Protein AF-A0A3R7VU84-F1 (afdb_monomer_lite)

pLDDT: mean 77.63, std 22.76, range [29.94, 98.5]

Foldseek 3Di:
DDDDDQPDPPPDDDGDDDDDDDDDDDDDPVVVVVVVVVVVVVCVVVVVPPDPPPPPVPPQADEDFFAAEDEAFDWQHAQQNLDDVVDDGQQWWWDAPPLDPVHDTDFIGGDPDNRIDTRHCVRCPVPFFKTFGADPVPGTDSRGIYGYYHQDKAKFKFQDPPTRVHTCVPPPDDDQPGWIKMKIAGACQLPRDADPNFGWFKQKWKQAPVRDIDSDQPQFRRGGQGSNHRIAIRCPRSVRHTHGNNSGDAAKMKIWIATDPPVSCNVDHDTYDIDIDGHDDPDDPDPDPDPDPDPDPDDDDDDDDDDDDDDDDDDDDDDDDDDDDDDDDDDDDDDDDDDDDDDDDDDDDDDDDDDD

Secondary structure (DSSP, 8-state):
---------TTS----PPPPS-------TTSHHHHHHHHHHHHHHHHS-S-----------EE--TT-EEETT--SEE-GGGSPTTSPPP-EEEEEGGG-TTS-EEEEEE-S-TTSB---HHHHTT--EEEEEEETTTEEEEEEEEEEE----EEEEEEPTT-TT-BGGG-S---TT--EEEEEE-HHHHHH--BTTBPPEEEEEEE-TT--EESEETTEE-SSEE--SSEEETTTTS----B-GGGSPSEEEEEEEEEEESHHHHHHSPPPPPEEEEE----PPPPPPPPPPPPPPPPPPPPPPPPPP-PPPPPPPPPPPPPPPPP-----------------------------

Sequence (356 aa):
MPGFFDLCNRVRGICYSTMQAGDTYIIHPRHLQIMILKQSAWWVLVGLLLIGLVLASPASARDIKSGDTIFVHERGLDLTNLEVAGSHPVTALHHYRDDDTSKALLNEIPVSDPANVDILDSLVLDYHGRYYAYNRTEGVDATRSVRILEPKLTIDVVLADPYHHESVTKLERLPDTTHLAVKIISPNVGSFYRDNNNYAEVDVILIGPAGAETTRIGTADLSGIELTRSEVFTDTDADRGTFTLKDMGPGVHEIQARWKKPQGFASYAEDSNIISFERLVVTTPTPTPTPTPTPTPTPTPTPPPTPTPVITPTPTPTPIPTPTPTPEPTPASASLLLPLAAVAGAGLLVYLRKSG

Radius of gyration: 45.55 Å; chains: 1; bounding box: 105×97×140 Å

Structure (mmCIF, N/CA/C/O backbone):
data_AF-A0A3R7VU84-F1
#
_entry.id   AF-A0A3R7VU84-F1
#
loop_
_atom_site.group_PDB
_atom_site.id
_atom_site.type_symbol
_atom_site.label_atom_id
_atom_site.label_alt_id
_atom_site.label_comp_id
_atom_site.label_asym_id
_atom_site.label_entity_id
_atom_site.label_seq_id
_atom_site.pdbx_PDB_ins_code
_atom_site.Cartn_x
_atom_site.Cartn_y
_atom_site.Cartn_z
_atom_site.occupancy
_atom_site.B_iso_or_equiv
_atom_site.auth_seq_id
_atom_site.auth_comp_id
_atom_site.auth_asym_id
_atom_site.auth_atom_id
_atom_site.pdbx_PDB_model_num
ATOM 1 N N . MET A 1 1 ? -35.837 -65.394 -27.490 1.00 29.94 1 MET A N 1
ATOM 2 C CA . MET A 1 1 ? -34.786 -65.836 -26.545 1.00 29.94 1 MET A CA 1
ATOM 3 C C . MET A 1 1 ? -33.502 -66.052 -27.329 1.00 29.94 1 MET A C 1
ATOM 5 O O . MET A 1 1 ? -33.627 -66.639 -28.397 1.00 29.94 1 MET A O 1
ATOM 9 N N . PRO A 1 2 ? -32.303 -65.736 -26.812 1.00 45.44 2 PRO A N 1
ATOM 10 C CA . PRO A 1 2 ? -31.862 -64.670 -25.889 1.00 45.44 2 PRO A CA 1
ATOM 11 C C . PRO A 1 2 ? -30.794 -63.775 -26.597 1.00 45.44 2 PRO A C 1
ATOM 13 O O . PRO A 1 2 ? -30.444 -64.041 -27.736 1.00 45.44 2 PRO A O 1
ATOM 16 N N . GLY A 1 3 ? -30.222 -62.695 -26.069 1.00 30.55 3 GLY A N 1
ATOM 17 C CA . GLY A 1 3 ? -30.312 -62.022 -24.782 1.00 30.55 3 GLY A CA 1
ATOM 18 C C . GLY A 1 3 ? -29.588 -60.670 -24.897 1.00 30.55 3 GLY A C 1
ATOM 19 O O . GLY A 1 3 ? -28.536 -60.574 -25.525 1.00 30.55 3 GLY A O 1
ATOM 20 N N . PHE A 1 4 ? -30.186 -59.627 -24.326 1.00 34.25 4 PHE A N 1
ATOM 21 C CA . PHE A 1 4 ? -29.554 -58.323 -24.137 1.00 34.25 4 PHE A CA 1
ATOM 22 C C . PHE A 1 4 ? -28.639 -58.401 -22.909 1.00 34.25 4 PHE A C 1
ATOM 24 O O . PHE A 1 4 ? -29.074 -58.860 -21.853 1.00 34.25 4 PHE A O 1
ATOM 31 N N . PHE A 1 5 ? -27.390 -57.954 -23.038 1.00 36.62 5 PHE A N 1
ATOM 32 C CA . PHE A 1 5 ? -26.544 -57.659 -21.884 1.00 36.62 5 PHE A CA 1
ATOM 33 C C . PHE A 1 5 ? -26.806 -56.216 -21.447 1.00 36.62 5 PHE A C 1
ATOM 35 O O . PHE A 1 5 ? -26.357 -55.270 -22.091 1.00 36.62 5 PHE A O 1
ATOM 42 N N . ASP A 1 6 ? -27.546 -56.071 -20.350 1.00 40.00 6 ASP A N 1
ATOM 43 C CA . ASP A 1 6 ? -27.632 -54.839 -19.570 1.00 40.00 6 ASP A CA 1
ATOM 44 C C . ASP A 1 6 ? -26.291 -54.601 -18.864 1.00 40.00 6 ASP A C 1
ATOM 46 O O . ASP A 1 6 ? -25.894 -55.379 -17.992 1.00 40.00 6 ASP A O 1
ATOM 50 N N . LEU A 1 7 ? -25.599 -53.507 -19.189 1.00 39.56 7 LEU A N 1
ATOM 51 C CA . LEU A 1 7 ? -24.511 -53.004 -18.350 1.00 39.56 7 LEU A CA 1
ATOM 52 C C . LEU A 1 7 ? -25.086 -51.986 -17.354 1.00 39.56 7 LEU A C 1
ATOM 54 O O . LEU A 1 7 ? -24.952 -50.773 -17.503 1.00 39.56 7 LEU A O 1
ATOM 58 N N . CYS A 1 8 ? -25.772 -52.488 -16.329 1.00 38.66 8 CYS A N 1
ATOM 59 C CA . CYS A 1 8 ? -26.297 -51.662 -15.247 1.00 38.66 8 CYS A CA 1
ATOM 60 C C . CYS A 1 8 ? -25.196 -51.424 -14.196 1.00 38.66 8 CYS A C 1
ATOM 62 O O . CYS A 1 8 ? -24.870 -52.317 -13.413 1.00 38.66 8 CYS A O 1
ATOM 64 N N . ASN A 1 9 ? -24.615 -50.219 -14.143 1.00 38.31 9 ASN A N 1
ATOM 65 C CA . ASN A 1 9 ? -23.648 -49.869 -13.097 1.00 38.31 9 ASN A CA 1
ATOM 66 C C . ASN A 1 9 ? -24.381 -49.589 -11.766 1.00 38.31 9 ASN A C 1
ATOM 68 O O . ASN A 1 9 ? -25.145 -48.628 -11.637 1.00 38.31 9 ASN A O 1
ATOM 72 N N . ARG A 1 10 ? -24.180 -50.454 -10.766 1.00 48.34 10 ARG A N 1
ATOM 73 C CA . ARG A 1 10 ? -25.042 -50.598 -9.575 1.00 48.34 10 ARG A CA 1
ATOM 74 C C . ARG A 1 10 ? -24.770 -49.605 -8.437 1.00 48.34 10 ARG A C 1
ATOM 76 O O . ARG A 1 10 ? -24.885 -49.976 -7.273 1.00 48.34 10 ARG A O 1
ATOM 83 N N . VAL A 1 11 ? -24.431 -48.350 -8.738 1.00 47.62 11 VAL A N 1
ATOM 84 C CA . VAL A 1 11 ? -24.253 -47.326 -7.683 1.00 47.62 11 VAL A CA 1
ATOM 85 C C . VAL A 1 11 ? -25.005 -46.014 -7.950 1.00 47.62 11 VAL A C 1
ATOM 87 O O . VAL A 1 11 ? -25.244 -45.277 -7.000 1.00 47.62 11 VAL A O 1
ATOM 90 N N . ARG A 1 12 ? -25.464 -45.707 -9.179 1.00 44.09 12 ARG A N 1
ATOM 91 C CA . ARG A 1 12 ? -26.160 -44.421 -9.455 1.00 44.09 12 ARG A CA 1
ATOM 92 C C . ARG A 1 12 ? -27.312 -44.442 -10.475 1.00 44.09 12 ARG A C 1
ATOM 94 O O . ARG A 1 12 ? -27.610 -43.406 -11.046 1.00 44.09 12 ARG A O 1
ATOM 101 N N . GLY A 1 13 ? -27.989 -45.572 -10.686 1.00 41.47 13 GLY A N 1
ATOM 102 C CA . GLY A 1 13 ? -29.357 -45.593 -11.243 1.00 41.47 13 GLY A CA 1
ATOM 103 C C . GLY A 1 13 ? -29.620 -44.827 -12.553 1.00 41.47 13 GLY A C 1
ATOM 104 O O . GLY A 1 13 ? -30.682 -44.227 -12.683 1.00 41.47 13 GLY A O 1
ATOM 105 N N . ILE A 1 14 ? -28.698 -44.838 -13.522 1.00 37.25 14 ILE A N 1
ATOM 106 C CA . ILE A 1 14 ? -28.931 -44.267 -14.860 1.00 37.25 14 ILE A CA 1
ATOM 107 C C . ILE A 1 14 ? -28.666 -45.356 -15.903 1.00 37.25 14 ILE A C 1
ATOM 109 O O . ILE A 1 14 ? -27.545 -45.850 -16.008 1.00 37.25 14 ILE A O 1
ATOM 113 N N . CYS A 1 15 ? -29.701 -45.722 -16.663 1.00 34.25 15 CYS A N 1
ATOM 114 C CA . CYS A 1 15 ? -29.595 -46.561 -17.858 1.00 34.25 15 CYS A CA 1
ATOM 115 C C . CYS A 1 15 ? -29.711 -45.657 -19.090 1.00 34.25 15 CYS A C 1
ATOM 117 O O . CYS A 1 15 ? -30.689 -44.921 -19.216 1.00 34.25 15 CYS A O 1
ATOM 119 N N . TYR A 1 16 ? -28.738 -45.709 -20.000 1.00 34.28 16 TYR A N 1
ATOM 120 C CA . TYR A 1 16 ? -28.854 -45.062 -21.306 1.00 34.28 16 TYR A CA 1
ATOM 121 C C . TYR A 1 16 ? -29.392 -46.083 -22.310 1.00 34.28 16 TYR A C 1
ATOM 123 O O . TYR A 1 16 ? -28.696 -47.035 -22.649 1.00 34.28 16 TYR A O 1
ATOM 131 N N . SER A 1 17 ? -30.619 -45.879 -22.793 1.00 38.22 17 SER A N 1
ATOM 132 C CA . SER A 1 17 ? -31.123 -46.554 -23.993 1.00 38.22 17 SER A CA 1
ATOM 133 C C . SER A 1 17 ? -30.966 -45.604 -25.174 1.00 38.22 17 SER A C 1
ATOM 135 O O . SER A 1 17 ? -31.481 -44.487 -25.148 1.00 38.22 17 SER A O 1
ATOM 137 N N . THR A 1 18 ? -30.264 -46.038 -26.214 1.00 40.97 18 THR A N 1
ATOM 138 C CA . THR A 1 18 ? -30.213 -45.343 -27.502 1.00 40.97 18 THR A CA 1
ATOM 139 C C . THR A 1 18 ? -31.593 -45.429 -28.166 1.00 40.97 18 THR A C 1
ATOM 141 O O . THR A 1 18 ? -32.153 -46.513 -28.301 1.00 40.97 18 THR A O 1
ATOM 144 N N . MET A 1 19 ? -32.184 -44.291 -28.543 1.00 34.53 19 MET A N 1
ATOM 145 C CA . MET A 1 19 ? -33.449 -44.253 -29.290 1.00 34.53 19 MET A CA 1
ATOM 146 C C . MET A 1 19 ? -33.175 -44.079 -30.787 1.00 34.53 19 MET A C 1
ATOM 148 O O . MET A 1 19 ? -32.490 -43.142 -31.196 1.00 34.53 19 MET A O 1
ATOM 152 N N . GLN A 1 20 ? -33.727 -44.989 -31.591 1.00 35.00 20 GLN A N 1
ATOM 153 C CA . GLN A 1 20 ? -33.748 -44.954 -33.054 1.00 35.00 20 GLN A CA 1
ATOM 154 C C . GLN A 1 20 ? -35.073 -44.325 -33.523 1.00 35.00 20 GLN A C 1
ATOM 156 O O . GLN A 1 20 ? -36.119 -44.538 -32.912 1.00 35.00 20 GLN A O 1
ATOM 161 N N . ALA A 1 21 ? -35.020 -43.514 -34.580 1.00 33.62 21 ALA A N 1
ATOM 162 C CA . ALA A 1 21 ? -36.150 -42.748 -35.105 1.00 33.62 21 ALA A CA 1
ATOM 163 C C . ALA A 1 21 ? -37.218 -43.653 -35.753 1.00 33.62 21 ALA A C 1
ATOM 165 O O . ALA A 1 21 ? -36.874 -44.450 -36.625 1.00 33.62 21 ALA A O 1
ATOM 166 N N . GLY A 1 22 ? -38.501 -43.505 -35.384 1.00 47.41 22 GLY A N 1
ATOM 167 C CA . GLY A 1 22 ? -39.580 -44.196 -36.108 1.00 47.41 22 GLY A CA 1
ATOM 168 C C . GLY A 1 22 ? -41.005 -44.182 -35.538 1.00 47.41 22 GLY A C 1
ATOM 169 O O . GLY A 1 22 ? -41.935 -44.306 -36.329 1.00 47.41 22 GLY A O 1
ATOM 170 N N . ASP A 1 23 ? -41.231 -43.991 -34.235 1.00 32.56 23 ASP A N 1
ATOM 171 C CA . ASP A 1 23 ? -42.577 -44.210 -33.671 1.00 32.56 23 ASP A CA 1
ATOM 172 C C . ASP A 1 23 ? -43.403 -42.926 -33.493 1.00 32.56 23 ASP A C 1
ATOM 174 O O . ASP A 1 23 ? -43.018 -41.986 -32.797 1.00 32.56 23 ASP A O 1
ATOM 178 N N . THR A 1 24 ? -44.591 -42.916 -34.105 1.00 31.86 24 THR A N 1
ATOM 179 C CA . THR A 1 24 ? -45.610 -41.865 -33.965 1.00 31.86 24 THR A CA 1
ATOM 180 C C . THR A 1 24 ? -46.579 -42.261 -32.847 1.00 31.86 24 THR A C 1
ATOM 182 O O . THR A 1 24 ? -47.317 -43.230 -33.001 1.00 31.86 24 THR A O 1
ATOM 185 N N . TYR A 1 25 ? -46.616 -41.519 -31.735 1.00 35.53 25 TYR A N 1
ATOM 186 C CA . TYR A 1 25 ? -47.631 -41.688 -30.683 1.00 35.53 25 TYR A CA 1
ATOM 187 C C . TYR A 1 25 ? -48.593 -40.495 -30.645 1.00 35.53 25 TYR A C 1
ATOM 189 O O . TYR A 1 25 ? -48.180 -39.337 -30.620 1.00 35.53 25 TYR A O 1
ATOM 197 N N . ILE A 1 26 ? -49.895 -40.795 -30.616 1.00 41.12 26 ILE A N 1
ATOM 198 C CA . ILE A 1 26 ? -50.989 -39.833 -30.430 1.00 41.12 26 ILE A CA 1
ATOM 199 C C . ILE A 1 26 ? -50.986 -39.383 -28.959 1.00 41.12 26 ILE A C 1
ATOM 201 O O . ILE A 1 26 ? -51.238 -40.186 -28.062 1.00 41.12 26 ILE A O 1
ATOM 205 N N . ILE A 1 27 ? -50.690 -38.104 -28.701 1.00 35.47 27 ILE A N 1
ATOM 206 C CA . ILE A 1 27 ? -50.573 -37.544 -27.343 1.00 35.47 27 ILE A CA 1
ATOM 207 C C . ILE A 1 27 ? -51.892 -36.875 -26.921 1.00 35.47 27 ILE A C 1
ATOM 209 O O . ILE A 1 27 ? -52.401 -35.972 -27.581 1.00 35.47 27 ILE A O 1
ATOM 213 N N . HIS A 1 28 ? -52.428 -37.313 -25.780 1.00 36.47 28 HIS A N 1
ATOM 214 C CA . HIS A 1 28 ? -53.630 -36.790 -25.119 1.00 36.47 28 HIS A CA 1
ATOM 215 C C . HIS A 1 28 ? -53.419 -35.326 -24.628 1.00 36.47 28 HIS A C 1
ATOM 217 O O . HIS A 1 28 ? -52.329 -35.008 -24.140 1.00 36.47 28 HIS A O 1
ATOM 223 N N . PRO A 1 29 ? -54.431 -34.423 -24.630 1.00 42.91 29 PRO A N 1
ATOM 224 C CA . PRO A 1 29 ? -54.221 -32.966 -24.505 1.00 42.91 29 PRO A CA 1
ATOM 225 C C . PRO A 1 29 ? -53.657 -32.444 -23.172 1.00 42.91 29 PRO A C 1
ATOM 227 O O . PRO A 1 29 ? -53.307 -31.271 -23.076 1.00 42.91 29 PRO A O 1
ATOM 230 N N . ARG A 1 30 ? -53.550 -33.276 -22.127 1.00 38.84 30 ARG A N 1
ATOM 231 C CA . ARG A 1 30 ? -53.020 -32.853 -20.815 1.00 38.84 30 ARG A CA 1
ATOM 232 C C . ARG A 1 30 ? -51.495 -32.942 -20.689 1.00 38.84 30 ARG A C 1
ATOM 234 O O . ARG A 1 30 ? -50.951 -32.380 -19.746 1.00 38.84 30 ARG A O 1
ATOM 241 N N . HIS A 1 31 ? -50.797 -33.560 -21.644 1.00 41.44 31 HIS A N 1
ATOM 242 C CA . HIS A 1 31 ? -49.327 -33.616 -21.649 1.00 41.44 31 HIS A CA 1
ATOM 243 C C . HIS A 1 31 ? -48.655 -32.482 -22.448 1.00 41.44 31 HIS A C 1
ATOM 245 O O . HIS A 1 31 ? -47.459 -32.247 -22.277 1.00 41.44 31 HIS A O 1
ATOM 251 N N . LEU A 1 32 ? -49.413 -31.718 -23.246 1.00 37.56 32 LEU A N 1
ATOM 252 C CA . LEU A 1 32 ? -48.880 -30.627 -24.076 1.00 37.56 32 LEU A CA 1
ATOM 253 C C . LEU A 1 32 ? -48.463 -29.390 -23.250 1.00 37.56 32 LEU A C 1
ATOM 255 O O . LEU A 1 32 ? -47.509 -28.701 -23.596 1.00 37.56 32 LEU A O 1
ATOM 259 N N . GLN A 1 33 ? -49.123 -29.138 -22.116 1.00 37.47 33 GLN A N 1
ATOM 260 C CA . GLN A 1 33 ? -48.841 -27.977 -21.257 1.00 37.47 33 GLN A CA 1
ATOM 261 C C . GLN A 1 33 ? -47.529 -28.118 -20.461 1.00 37.47 33 GLN A C 1
ATOM 263 O O . GLN A 1 33 ? -46.839 -27.130 -20.235 1.00 37.47 33 GLN A O 1
ATOM 268 N N . ILE A 1 34 ? -47.129 -29.339 -20.085 1.00 39.06 34 ILE A N 1
ATOM 269 C CA . ILE A 1 34 ? -45.919 -29.566 -19.272 1.00 39.06 34 ILE A CA 1
ATOM 270 C C . ILE A 1 34 ? -44.652 -29.661 -20.144 1.00 39.06 34 ILE A C 1
ATOM 272 O O . ILE A 1 34 ? -43.569 -29.292 -19.690 1.00 39.06 34 ILE A O 1
ATOM 276 N N . MET A 1 35 ? -44.765 -30.082 -21.411 1.00 35.06 35 MET A N 1
ATOM 277 C CA . MET A 1 35 ? -43.626 -30.088 -22.344 1.00 35.06 35 MET A CA 1
ATOM 278 C C . MET A 1 35 ? -43.296 -28.693 -22.901 1.00 35.06 35 MET A C 1
ATOM 280 O O . MET A 1 35 ? -42.119 -28.352 -22.991 1.00 35.06 35 MET A O 1
ATOM 284 N N . ILE A 1 36 ? -44.293 -27.840 -23.171 1.00 38.12 36 ILE A N 1
ATOM 285 C CA . ILE A 1 36 ? -44.057 -26.477 -23.693 1.00 38.12 36 ILE A CA 1
ATOM 286 C C . ILE A 1 36 ? -43.403 -25.556 -22.641 1.00 38.12 36 ILE A C 1
ATOM 288 O O . ILE A 1 36 ? -42.589 -24.700 -22.991 1.00 38.12 36 ILE A O 1
ATOM 292 N N . LEU A 1 37 ? -43.656 -25.778 -21.346 1.00 35.00 37 LEU A N 1
ATOM 293 C CA . LEU A 1 37 ? -43.008 -25.031 -20.257 1.00 35.00 37 LEU A CA 1
ATOM 294 C C . LEU A 1 37 ? -41.583 -25.515 -19.921 1.00 35.00 37 LEU A C 1
ATOM 296 O O . LEU A 1 37 ? -40.809 -24.754 -19.348 1.00 35.00 37 LEU A O 1
ATOM 300 N N . LYS A 1 38 ? -41.191 -26.743 -20.297 1.00 39.03 38 LYS A N 1
ATOM 301 C CA . LYS A 1 38 ? -39.815 -27.246 -20.091 1.00 39.03 38 LYS A CA 1
ATOM 302 C C . LYS A 1 38 ? -38.887 -27.024 -21.287 1.00 39.03 38 LYS A C 1
ATOM 304 O O . LYS A 1 38 ? -37.679 -26.927 -21.095 1.00 39.03 38 LYS A O 1
ATOM 309 N N . GLN A 1 39 ? -39.426 -26.906 -22.500 1.00 39.94 39 GLN A N 1
ATOM 310 C CA . GLN A 1 39 ? -38.630 -26.715 -23.721 1.00 39.94 39 GLN A CA 1
ATOM 311 C C . GLN A 1 39 ? -38.367 -25.236 -24.059 1.00 39.94 39 GLN A C 1
ATOM 313 O O . GLN A 1 39 ? -37.481 -24.939 -24.852 1.00 39.94 39 GLN A O 1
ATOM 318 N N . SER A 1 40 ? -39.062 -24.304 -23.399 1.00 42.66 40 SER A N 1
ATOM 319 C CA . SER A 1 40 ? -38.821 -22.855 -23.489 1.00 42.66 40 SER A CA 1
ATOM 320 C C . SER A 1 40 ? -37.817 -22.328 -22.450 1.00 42.66 40 SER A C 1
ATOM 322 O O . SER A 1 40 ? -37.236 -21.268 -22.652 1.00 42.66 40 SER A O 1
ATOM 324 N N . ALA A 1 41 ? -37.524 -23.085 -21.387 1.00 40.19 41 ALA A N 1
ATOM 325 C CA . ALA A 1 41 ? -36.518 -22.709 -20.387 1.00 40.19 41 ALA A CA 1
ATOM 326 C C . ALA A 1 41 ? -35.077 -23.040 -20.821 1.00 40.19 41 ALA A C 1
ATOM 328 O O . ALA A 1 41 ? -34.131 -22.410 -20.355 1.00 40.19 41 ALA A O 1
ATOM 329 N N . TRP A 1 42 ? -34.890 -23.994 -21.742 1.00 34.78 42 TRP A N 1
ATOM 330 C CA . TRP A 1 42 ? -33.553 -24.419 -22.175 1.00 34.78 42 TRP A CA 1
ATOM 331 C C . TRP A 1 42 ? -32.955 -23.537 -23.278 1.00 34.78 42 TRP A C 1
ATOM 333 O O . TRP A 1 42 ? -31.747 -23.335 -23.302 1.00 34.78 42 TRP A O 1
ATOM 343 N N . TRP A 1 43 ? -33.783 -22.906 -24.115 1.00 37.75 43 TRP A N 1
ATOM 344 C CA . TRP A 1 43 ? -33.308 -21.907 -25.083 1.00 37.75 43 TRP A CA 1
ATOM 345 C C . TRP A 1 43 ? -33.101 -20.520 -24.461 1.00 37.75 43 TRP A C 1
ATOM 347 O O . TRP A 1 43 ? -32.233 -19.782 -24.915 1.00 37.75 43 TRP A O 1
ATOM 357 N N . VAL A 1 44 ? -33.805 -20.189 -23.372 1.00 41.44 44 VAL A N 1
ATOM 358 C CA . VAL A 1 44 ? -33.541 -18.956 -22.606 1.00 41.44 44 VAL A CA 1
ATOM 359 C C . VAL A 1 44 ? -32.258 -19.084 -21.770 1.00 41.44 44 VAL A C 1
ATOM 361 O O . VAL A 1 44 ? -31.544 -18.102 -21.623 1.00 41.44 44 VAL A O 1
ATOM 364 N N . LEU A 1 45 ? -31.886 -20.289 -21.316 1.00 40.28 45 LEU A N 1
ATOM 365 C CA . LEU A 1 45 ? -30.620 -20.533 -20.601 1.00 40.28 45 LEU A CA 1
ATOM 366 C C . LEU A 1 45 ? -29.396 -20.746 -21.514 1.00 40.28 45 LEU A C 1
ATOM 368 O O . LEU A 1 45 ? -28.278 -20.515 -21.068 1.00 40.28 45 LEU A O 1
ATOM 372 N N . VAL A 1 46 ? -29.579 -21.128 -22.783 1.00 42.62 46 VAL A N 1
ATOM 373 C CA . VAL A 1 46 ? -28.478 -21.221 -23.770 1.00 42.62 46 VAL A CA 1
ATOM 374 C C . VAL A 1 46 ? -28.336 -19.929 -24.600 1.00 42.62 46 VAL A C 1
ATOM 376 O O . VAL A 1 46 ? -27.259 -19.649 -25.115 1.00 42.62 46 VAL A O 1
ATOM 379 N N . GLY A 1 47 ? -29.371 -19.081 -24.659 1.00 34.56 47 GLY A N 1
ATOM 380 C CA . GLY A 1 47 ? -29.325 -17.745 -25.274 1.00 34.56 47 GLY A CA 1
ATOM 381 C C . GLY A 1 47 ? -28.856 -16.604 -24.355 1.00 34.56 47 GLY A C 1
ATOM 382 O O . GLY A 1 47 ? -28.550 -15.526 -24.853 1.00 34.56 47 GLY A O 1
ATOM 383 N N . LEU A 1 48 ? -28.761 -16.828 -23.037 1.00 40.25 48 LEU A N 1
ATOM 384 C CA . LEU A 1 48 ? -28.227 -15.878 -22.038 1.00 40.25 48 LEU A CA 1
ATOM 385 C C . LEU A 1 48 ? -26.829 -16.264 -21.519 1.00 40.25 48 LEU A C 1
ATOM 387 O O . LEU A 1 48 ? -26.384 -15.776 -20.484 1.00 40.25 48 LEU A O 1
ATOM 391 N N . LEU A 1 49 ? -26.118 -17.119 -22.257 1.00 40.22 49 LEU A N 1
ATOM 392 C CA . LEU A 1 49 ? -24.690 -17.385 -22.068 1.00 40.22 49 LEU A CA 1
ATOM 393 C C . LEU A 1 49 ? -23.898 -17.035 -23.341 1.00 40.22 49 LEU A C 1
ATOM 395 O O . LEU A 1 49 ? -22.910 -17.676 -23.682 1.00 40.22 49 LEU A O 1
ATOM 399 N N . LEU A 1 50 ? -24.344 -16.003 -24.060 1.00 41.75 50 LEU A N 1
ATOM 400 C CA . LEU A 1 50 ? -23.503 -15.245 -24.976 1.00 41.75 50 LEU A CA 1
ATOM 401 C C . LEU A 1 50 ? -23.119 -13.946 -24.276 1.00 41.75 50 LEU A C 1
ATOM 403 O O . LEU A 1 50 ? -23.829 -12.950 -24.330 1.00 41.75 50 LEU A O 1
ATOM 407 N N . ILE A 1 51 ? -21.968 -14.016 -23.610 1.00 48.22 51 ILE A N 1
ATOM 408 C CA . ILE A 1 51 ? -20.967 -12.956 -23.641 1.00 48.22 51 ILE A CA 1
ATOM 409 C C . ILE A 1 51 ? -21.531 -11.599 -23.191 1.00 48.22 51 ILE A C 1
ATOM 411 O O . ILE A 1 51 ? -21.626 -10.637 -23.943 1.00 48.22 51 ILE A O 1
ATOM 415 N N . GLY A 1 52 ? -21.748 -11.487 -21.884 1.00 36.78 52 GLY A N 1
ATOM 416 C CA . GLY A 1 52 ? -21.275 -10.298 -21.190 1.00 36.78 52 GLY A CA 1
ATOM 417 C C . GLY A 1 52 ? -19.744 -10.310 -21.166 1.00 36.78 52 GLY A C 1
ATOM 418 O O . GLY A 1 52 ? -19.159 -10.353 -20.091 1.00 36.78 52 GLY A O 1
ATOM 419 N N . LEU A 1 53 ? -19.078 -10.265 -22.335 1.00 42.50 53 LEU A N 1
ATOM 420 C CA . LEU A 1 53 ? -17.868 -9.455 -22.377 1.00 42.50 53 LEU A CA 1
ATOM 421 C C . LEU A 1 53 ? -18.437 -8.073 -22.103 1.00 42.50 53 LEU A C 1
ATOM 423 O O . LEU A 1 53 ? -18.991 -7.416 -22.985 1.00 42.50 53 LEU A O 1
ATOM 427 N N . VAL A 1 54 ? -18.320 -7.637 -20.856 1.00 38.41 54 VAL A N 1
ATOM 428 C CA . VAL A 1 54 ? -17.987 -6.244 -20.655 1.00 38.41 54 VAL A CA 1
ATOM 429 C C . VAL A 1 54 ? -16.733 -6.086 -21.507 1.00 38.41 54 VAL A C 1
ATOM 431 O O . VAL A 1 54 ? -15.646 -6.504 -21.117 1.00 38.41 54 VAL A O 1
ATOM 434 N N . LEU A 1 55 ? -16.907 -5.594 -22.738 1.00 38.62 55 LEU A N 1
ATOM 435 C CA . LEU A 1 55 ? -15.878 -4.821 -23.396 1.00 38.62 55 LEU A CA 1
ATOM 436 C C . LEU A 1 55 ? -15.692 -3.649 -22.441 1.00 38.62 55 LEU A C 1
ATOM 438 O O . LEU A 1 55 ? -16.285 -2.587 -22.606 1.00 38.62 55 LEU A O 1
ATOM 442 N N . ALA A 1 56 ? -14.938 -3.888 -21.367 1.00 36.72 56 ALA A N 1
ATOM 443 C CA . ALA A 1 56 ? -14.156 -2.844 -20.782 1.00 36.72 56 ALA A CA 1
ATOM 444 C C . ALA A 1 56 ? -13.366 -2.387 -21.995 1.00 36.72 56 ALA A C 1
ATOM 446 O O . ALA A 1 56 ? -12.537 -3.137 -22.518 1.00 36.72 56 ALA A O 1
ATOM 447 N N . SER A 1 57 ? -13.746 -1.230 -22.541 1.00 35.94 57 SER A N 1
ATOM 448 C CA . SER A 1 57 ? -12.850 -0.457 -23.382 1.00 35.94 57 SER A CA 1
ATOM 449 C C . SER A 1 57 ? -11.476 -0.643 -22.752 1.00 35.94 57 SER A C 1
ATOM 451 O O . SER A 1 57 ? -11.417 -0.476 -21.524 1.00 35.94 57 SER A O 1
ATOM 453 N N . PRO A 1 58 ? -10.439 -1.094 -23.490 1.00 43.03 58 PRO A N 1
ATOM 454 C CA . PRO A 1 58 ? -9.121 -1.209 -22.888 1.00 43.03 58 PRO A CA 1
ATOM 455 C C . PRO A 1 58 ? -8.910 0.121 -22.184 1.00 43.03 58 PRO A C 1
ATOM 457 O O . PRO A 1 58 ? -9.084 1.168 -22.818 1.00 43.03 58 PRO A O 1
ATOM 460 N N . ALA A 1 59 ? -8.762 0.074 -20.855 1.00 53.62 59 ALA A N 1
ATOM 461 C CA . ALA A 1 59 ? -8.488 1.276 -20.094 1.00 53.62 59 ALA A CA 1
ATOM 462 C C . ALA A 1 59 ? -7.350 1.937 -20.860 1.00 53.62 59 ALA A C 1
ATOM 464 O O . ALA A 1 59 ? -6.377 1.244 -21.168 1.00 53.62 59 ALA A O 1
ATOM 465 N N . SER A 1 60 ? -7.567 3.172 -21.328 1.00 62.03 60 SER A N 1
ATOM 466 C CA . SER A 1 60 ? -6.595 3.848 -22.182 1.00 62.03 60 SER A CA 1
ATOM 467 C C . SER A 1 60 ? -5.228 3.643 -21.555 1.00 62.03 60 SER A C 1
ATOM 469 O O . SER A 1 60 ? -5.097 3.875 -20.349 1.00 62.03 60 SER A O 1
ATOM 471 N N . ALA A 1 61 ? -4.288 3.105 -22.337 1.00 76.00 61 ALA A N 1
ATOM 472 C CA . ALA A 1 61 ? -3.004 2.689 -21.807 1.00 76.00 61 ALA A CA 1
ATOM 473 C C . ALA A 1 61 ? -2.404 3.841 -20.997 1.00 76.00 61 ALA A C 1
ATOM 475 O O . ALA A 1 61 ? -2.485 5.005 -21.402 1.00 76.00 61 ALA A O 1
ATOM 476 N N . ARG A 1 62 ? -1.901 3.543 -19.798 1.00 87.88 62 ARG A N 1
ATOM 477 C CA . ARG A 1 62 ? -1.354 4.590 -18.938 1.00 87.88 62 ARG A CA 1
ATOM 478 C C . ARG A 1 62 ? -0.013 5.018 -19.522 1.00 87.88 62 ARG A C 1
ATOM 480 O O . ARG A 1 62 ? 0.940 4.246 -19.475 1.00 87.88 62 ARG A O 1
ATOM 487 N N . ASP A 1 63 ? 0.053 6.249 -20.018 1.00 92.00 63 ASP A N 1
ATOM 488 C CA . ASP A 1 63 ? 1.287 6.856 -20.521 1.00 92.00 63 ASP A CA 1
ATOM 489 C C . ASP A 1 63 ? 2.352 6.940 -19.417 1.00 92.00 63 ASP A C 1
ATOM 491 O O . ASP A 1 63 ? 2.142 7.597 -18.392 1.00 92.00 63 ASP A O 1
ATOM 495 N N . ILE A 1 64 ? 3.512 6.323 -19.644 1.00 93.94 64 ILE A N 1
ATOM 496 C CA . ILE A 1 64 ? 4.639 6.291 -18.707 1.00 93.94 64 ILE A CA 1
ATOM 497 C C . ILE A 1 64 ? 5.766 7.204 -19.171 1.00 93.94 64 ILE A C 1
ATOM 499 O O . ILE A 1 64 ? 6.314 7.052 -20.260 1.00 93.94 64 ILE A O 1
ATOM 503 N N . LYS A 1 65 ? 6.183 8.118 -18.299 1.00 94.25 65 LYS A N 1
ATOM 504 C CA . LYS A 1 65 ? 7.292 9.049 -18.529 1.00 94.25 65 LYS A CA 1
ATOM 505 C C . LYS A 1 65 ? 8.506 8.692 -17.679 1.00 94.25 65 LYS A C 1
ATOM 507 O O . LYS A 1 65 ? 8.420 7.977 -16.681 1.00 94.25 65 LYS A O 1
ATOM 512 N N . SER A 1 66 ? 9.667 9.232 -18.059 1.00 95.88 66 SER A N 1
ATOM 513 C CA . SER A 1 66 ? 10.878 9.074 -17.248 1.00 95.88 66 SER A CA 1
ATOM 514 C C . SER A 1 66 ? 10.668 9.692 -15.861 1.00 95.88 66 SER A C 1
ATOM 516 O O . SER A 1 66 ? 10.251 10.843 -15.741 1.00 95.88 66 SER A O 1
ATOM 518 N N . GLY A 1 67 ? 10.978 8.927 -14.820 1.00 93.88 67 GLY A N 1
ATOM 519 C CA . GLY A 1 67 ? 10.789 9.264 -13.414 1.00 93.88 67 GLY A CA 1
ATOM 520 C C . GLY A 1 67 ? 9.496 8.719 -12.807 1.00 93.88 67 GLY A C 1
ATOM 521 O O . GLY A 1 67 ? 9.392 8.698 -11.576 1.00 93.88 67 GLY A O 1
ATOM 522 N N . ASP A 1 68 ? 8.552 8.248 -13.628 1.00 95.00 68 ASP A N 1
ATOM 523 C CA . ASP A 1 68 ? 7.276 7.735 -13.140 1.00 95.00 68 ASP A CA 1
ATOM 524 C C . ASP A 1 68 ? 7.457 6.472 -12.300 1.00 95.00 68 ASP A C 1
ATOM 526 O O . ASP A 1 68 ? 8.394 5.685 -12.468 1.00 95.00 68 ASP A O 1
ATOM 530 N N . THR A 1 69 ? 6.525 6.292 -11.367 1.00 95.56 69 THR A N 1
ATOM 531 C CA . THR A 1 69 ? 6.405 5.057 -10.597 1.00 95.56 69 THR A CA 1
ATOM 532 C C . THR A 1 69 ? 5.369 4.152 -11.255 1.00 95.56 69 THR A C 1
ATOM 534 O O . THR A 1 69 ? 4.318 4.609 -11.717 1.00 95.56 69 THR A O 1
ATOM 537 N N . ILE A 1 70 ? 5.702 2.872 -11.309 1.00 95.12 70 ILE A N 1
ATOM 538 C CA . ILE A 1 70 ? 4.867 1.773 -11.763 1.00 95.12 70 ILE A CA 1
ATOM 539 C C . ILE A 1 70 ? 4.776 0.796 -10.600 1.00 95.12 70 ILE A C 1
ATOM 541 O O . ILE A 1 70 ? 5.796 0.435 -10.005 1.00 95.12 70 ILE A O 1
ATOM 545 N N . PHE A 1 71 ? 3.570 0.369 -10.263 1.00 95.12 71 PHE A N 1
ATOM 546 C CA . PHE A 1 71 ? 3.382 -0.681 -9.282 1.00 95.12 71 PHE A CA 1
ATOM 547 C C . PHE A 1 71 ? 3.372 -2.054 -9.943 1.00 95.12 71 PHE A C 1
ATOM 549 O O . PHE A 1 71 ? 2.868 -2.230 -11.055 1.00 95.12 71 PHE A O 1
ATOM 556 N N . VAL A 1 72 ? 3.942 -3.039 -9.252 1.00 93.75 72 VAL A N 1
ATOM 557 C CA . VAL A 1 72 ? 3.861 -4.440 -9.676 1.00 93.75 72 VAL A CA 1
ATOM 558 C C . VAL A 1 72 ? 2.387 -4.819 -9.878 1.00 93.75 72 VAL A C 1
ATOM 560 O O . VAL A 1 72 ? 1.517 -4.397 -9.117 1.00 93.75 72 VAL A O 1
ATOM 563 N N . HIS A 1 73 ? 2.137 -5.601 -10.927 1.00 90.56 73 HIS A N 1
ATOM 564 C CA . HIS A 1 73 ? 0.848 -6.009 -11.487 1.00 90.56 73 HIS A CA 1
ATOM 565 C C . HIS A 1 73 ? 0.065 -4.949 -12.273 1.00 90.56 73 HIS A C 1
ATOM 567 O O . HIS A 1 73 ? -1.005 -5.274 -12.792 1.00 90.56 73 HIS A O 1
ATOM 573 N N . GLU A 1 74 ? 0.586 -3.730 -12.444 1.00 90.31 74 GLU A N 1
ATOM 574 C CA . GLU A 1 74 ? 0.023 -2.810 -13.436 1.00 90.31 74 GLU A CA 1
ATOM 575 C C . GLU A 1 74 ? 0.107 -3.403 -14.854 1.00 90.31 74 GLU A C 1
ATOM 577 O O . GLU A 1 74 ? 1.064 -4.094 -15.219 1.00 90.31 74 GLU A O 1
ATOM 582 N N . ARG A 1 75 ? -0.936 -3.137 -15.646 1.00 89.62 75 ARG A N 1
ATOM 583 C CA . ARG A 1 75 ? -1.136 -3.675 -16.995 1.00 89.62 75 ARG A CA 1
ATOM 584 C C . ARG A 1 75 ? -1.516 -2.582 -17.974 1.00 89.62 75 ARG A C 1
ATOM 586 O O . ARG A 1 75 ? -2.101 -1.580 -17.563 1.00 89.62 75 ARG A O 1
ATOM 593 N N . GLY A 1 76 ? -1.253 -2.811 -19.257 1.00 89.94 76 GLY A N 1
ATOM 594 C CA . GLY A 1 76 ? -1.600 -1.851 -20.305 1.00 89.94 76 GLY A CA 1
ATOM 595 C C . GLY A 1 76 ? -0.843 -0.534 -20.171 1.00 89.94 76 GLY A C 1
ATOM 596 O O . GLY A 1 76 ? -1.436 0.536 -20.273 1.00 89.94 76 GLY A O 1
ATOM 597 N N . LEU A 1 77 ? 0.450 -0.603 -19.866 1.00 93.12 77 LEU A N 1
ATOM 598 C CA . LEU A 1 77 ? 1.312 0.567 -19.747 1.00 93.12 77 LEU A CA 1
ATOM 599 C C . LEU A 1 77 ? 1.890 0.945 -21.107 1.00 93.12 77 LEU A C 1
ATOM 601 O O . LEU A 1 77 ? 2.365 0.073 -21.833 1.00 93.12 77 LEU A O 1
ATOM 605 N N . ASP A 1 78 ? 1.908 2.239 -21.414 1.00 95.00 78 ASP A N 1
ATOM 606 C CA . ASP A 1 78 ? 2.546 2.762 -22.621 1.00 95.00 78 ASP A CA 1
ATOM 607 C C . ASP A 1 78 ? 3.915 3.371 -22.270 1.00 95.00 78 ASP A C 1
ATOM 609 O O . ASP A 1 78 ? 4.019 4.454 -21.693 1.00 95.00 78 ASP A O 1
ATOM 613 N N . LEU A 1 79 ? 4.982 2.650 -22.612 1.00 95.62 79 LEU A N 1
ATOM 614 C CA . LEU A 1 79 ? 6.381 3.028 -22.430 1.00 95.62 79 LEU A CA 1
ATOM 615 C C . LEU A 1 79 ? 6.967 3.801 -23.622 1.00 95.62 79 LEU A C 1
ATOM 617 O O . LEU A 1 79 ? 8.146 4.144 -23.574 1.00 95.62 79 LEU A O 1
ATOM 621 N N . THR A 1 80 ? 6.211 4.093 -24.684 1.00 94.19 80 THR A N 1
ATOM 622 C CA . THR A 1 80 ? 6.742 4.770 -25.889 1.00 94.19 80 THR A CA 1
ATOM 623 C C . THR A 1 80 ? 7.308 6.157 -25.579 1.00 94.19 80 THR A C 1
ATOM 625 O O . THR A 1 80 ? 8.261 6.617 -26.204 1.00 94.19 80 THR A O 1
ATOM 628 N N . ASN A 1 81 ? 6.815 6.811 -24.526 1.00 93.31 81 ASN A N 1
ATOM 629 C CA . ASN A 1 81 ? 7.365 8.076 -24.032 1.00 93.31 81 ASN A CA 1
ATOM 630 C C . ASN A 1 81 ? 8.752 7.930 -23.359 1.00 93.31 81 ASN A C 1
ATOM 632 O O . ASN A 1 81 ? 9.398 8.936 -23.047 1.00 93.31 81 ASN A O 1
ATOM 636 N N . LEU A 1 82 ? 9.235 6.701 -23.146 1.00 93.50 82 LEU A N 1
ATOM 637 C CA . LEU A 1 82 ? 10.613 6.384 -22.753 1.00 93.50 82 LEU A CA 1
ATOM 638 C C . LEU A 1 82 ? 11.535 6.163 -23.961 1.00 93.50 82 LEU A C 1
ATOM 640 O O . LEU A 1 82 ? 12.702 5.820 -23.787 1.00 93.50 82 LEU A O 1
ATOM 644 N N . GLU A 1 83 ? 11.055 6.368 -25.182 1.00 91.31 83 GLU A N 1
ATOM 645 C CA . GLU A 1 83 ? 11.878 6.274 -26.383 1.00 91.31 83 GLU A CA 1
ATOM 646 C C . GLU A 1 83 ? 12.548 7.624 -26.684 1.00 91.31 83 GLU A C 1
ATOM 648 O O . GLU A 1 83 ? 12.115 8.708 -26.262 1.00 91.31 83 GLU A O 1
ATOM 653 N N . VAL A 1 84 ? 13.665 7.584 -27.409 1.00 83.56 84 VAL A N 1
ATOM 654 C CA . VAL A 1 84 ? 14.224 8.788 -28.034 1.00 83.56 84 VAL A CA 1
ATOM 655 C C . VAL A 1 84 ? 13.490 9.004 -29.357 1.00 83.56 84 VAL A C 1
ATOM 657 O O . VAL A 1 84 ? 13.261 8.065 -30.112 1.00 83.56 84 VAL A O 1
ATOM 660 N N . ALA A 1 85 ? 13.116 10.242 -29.683 1.00 80.94 85 ALA A N 1
ATOM 661 C CA . ALA A 1 85 ? 12.471 10.514 -30.965 1.00 80.94 85 ALA A CA 1
ATOM 662 C C . ALA A 1 85 ? 13.379 10.076 -32.135 1.00 80.94 85 ALA A C 1
ATOM 664 O O . ALA A 1 85 ? 14.494 10.577 -32.277 1.00 80.94 85 ALA A O 1
ATOM 665 N N . GLY A 1 86 ? 12.892 9.149 -32.968 1.00 79.50 86 GLY A N 1
ATOM 666 C CA . GLY A 1 86 ? 13.641 8.582 -34.099 1.00 79.50 86 GLY A CA 1
ATOM 667 C C . GLY A 1 86 ? 14.571 7.409 -33.756 1.00 79.50 86 GLY A C 1
ATOM 668 O O . GLY A 1 86 ? 15.296 6.959 -34.641 1.00 79.50 86 GLY A O 1
ATOM 669 N N . SER A 1 87 ? 14.548 6.926 -32.512 1.00 84.88 87 SER A N 1
ATOM 670 C CA . SER A 1 87 ? 15.259 5.727 -32.044 1.00 84.88 87 SER A CA 1
ATOM 671 C C . SER A 1 87 ? 14.427 4.457 -32.240 1.00 84.88 87 SER A C 1
ATOM 673 O O . SER A 1 87 ? 13.257 4.491 -32.632 1.00 84.88 87 SER A O 1
ATOM 675 N N . HIS A 1 88 ? 15.067 3.315 -32.011 1.00 90.38 88 HIS A N 1
ATOM 676 C CA . HIS A 1 88 ? 14.412 2.020 -31.918 1.00 90.38 88 HIS A CA 1
ATOM 677 C C . HIS A 1 88 ? 13.605 1.865 -30.609 1.00 90.38 88 HIS A C 1
ATOM 679 O O . HIS A 1 88 ? 13.983 2.415 -29.576 1.00 90.38 88 HIS A O 1
ATOM 685 N N . PRO A 1 89 ? 12.526 1.059 -30.614 1.00 93.69 89 PRO A N 1
ATOM 686 C CA . PRO A 1 89 ? 11.607 0.967 -29.480 1.00 93.69 89 PRO A CA 1
ATOM 687 C C . PRO A 1 89 ? 12.254 0.405 -28.213 1.00 93.69 89 PRO A C 1
ATOM 689 O O . PRO A 1 89 ? 13.226 -0.351 -28.293 1.00 93.69 89 PRO A O 1
ATOM 692 N N . VAL A 1 90 ? 11.692 0.694 -27.038 1.00 95.56 90 VAL A N 1
ATOM 693 C CA . VAL A 1 90 ? 12.153 0.046 -25.797 1.00 95.56 90 VAL A CA 1
ATOM 694 C C . VAL A 1 90 ? 11.929 -1.464 -25.906 1.00 95.56 90 VAL A C 1
ATOM 696 O O . VAL A 1 90 ? 10.814 -1.931 -26.112 1.00 95.56 90 VAL A O 1
ATOM 699 N N . THR A 1 91 ? 13.006 -2.239 -25.769 1.00 96.69 91 THR A N 1
ATOM 700 C CA . THR A 1 91 ? 12.981 -3.711 -25.877 1.00 96.69 91 THR A CA 1
ATOM 701 C C . THR A 1 91 ? 13.086 -4.422 -24.534 1.00 96.69 91 THR A C 1
ATOM 703 O O . THR A 1 91 ? 12.781 -5.611 -24.447 1.00 96.69 91 THR A O 1
ATOM 706 N N . ALA A 1 92 ? 13.535 -3.716 -23.496 1.00 97.62 92 ALA A N 1
ATOM 707 C CA . ALA A 1 92 ? 13.538 -4.200 -22.126 1.00 97.62 92 ALA A CA 1
ATOM 708 C C . ALA A 1 92 ? 13.628 -3.036 -21.130 1.00 97.62 92 ALA A C 1
ATOM 710 O O . ALA A 1 92 ? 14.020 -1.920 -21.480 1.00 97.62 92 ALA A O 1
ATOM 711 N N . LEU A 1 93 ? 13.313 -3.329 -19.874 1.00 98.38 93 LEU A N 1
ATOM 712 C CA . LEU A 1 93 ? 13.640 -2.499 -18.723 1.00 98.38 93 LE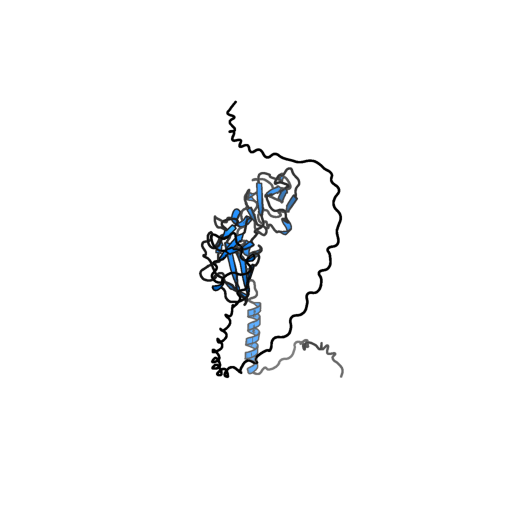U A CA 1
ATOM 713 C C . LEU A 1 93 ? 14.732 -3.198 -17.909 1.00 98.38 93 LEU A C 1
ATOM 715 O O . LEU A 1 93 ? 14.567 -4.346 -17.501 1.00 98.38 93 LEU A O 1
ATOM 719 N N . HIS A 1 94 ? 15.847 -2.514 -17.665 1.00 98.44 94 HIS A N 1
ATOM 720 C CA . HIS A 1 94 ? 17.015 -3.077 -16.983 1.00 98.44 94 HIS A CA 1
ATOM 721 C C . HIS A 1 94 ? 17.188 -2.501 -15.580 1.00 98.44 94 HIS A C 1
ATOM 723 O O . HIS A 1 94 ? 17.221 -1.283 -15.411 1.00 98.44 94 HIS A O 1
ATOM 729 N N . HIS A 1 95 ? 17.383 -3.363 -14.587 1.00 98.38 95 HIS A N 1
ATOM 730 C CA . HIS A 1 95 ? 17.750 -2.968 -13.230 1.00 98.38 95 HIS A CA 1
ATOM 731 C C . HIS A 1 95 ? 19.212 -3.306 -12.963 1.00 98.38 95 HIS A C 1
ATOM 733 O O . HIS A 1 95 ? 19.650 -4.439 -13.168 1.00 98.38 95 HIS A O 1
ATOM 739 N N . TYR A 1 96 ? 19.969 -2.323 -12.486 1.00 98.44 96 TYR A N 1
ATOM 740 C CA . TYR A 1 96 ? 21.397 -2.450 -12.227 1.00 98.44 96 TYR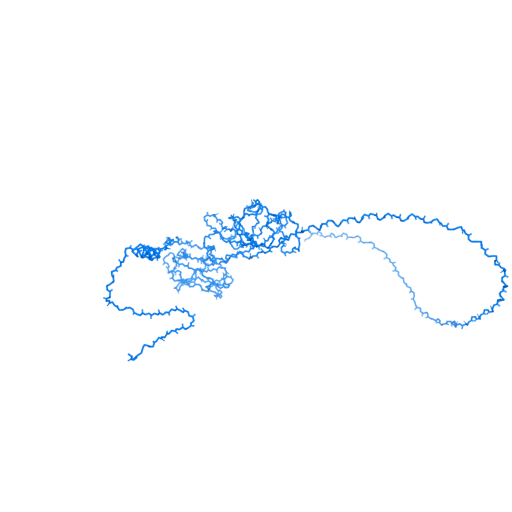 A CA 1
ATOM 741 C C . TYR A 1 96 ? 21.693 -2.312 -10.742 1.00 98.44 96 TYR A C 1
ATOM 743 O O . TYR A 1 96 ? 20.975 -1.642 -10.000 1.00 98.44 96 TYR A O 1
ATOM 751 N N . ARG A 1 97 ? 22.805 -2.909 -10.316 1.00 97.81 97 ARG A N 1
ATOM 752 C CA . ARG A 1 97 ? 23.309 -2.747 -8.953 1.00 97.81 97 ARG A CA 1
ATOM 753 C C . ARG A 1 97 ? 23.525 -1.265 -8.631 1.00 97.81 97 ARG A C 1
ATOM 755 O O . ARG A 1 97 ? 24.189 -0.563 -9.386 1.00 97.81 97 ARG A O 1
ATOM 762 N N . ASP A 1 98 ? 23.034 -0.844 -7.467 1.00 96.31 98 ASP A N 1
ATOM 763 C CA . ASP A 1 98 ? 23.154 0.519 -6.929 1.00 96.31 98 ASP A CA 1
ATOM 764 C C . ASP A 1 98 ? 22.623 1.625 -7.865 1.00 96.31 98 ASP A C 1
ATOM 766 O O . ASP A 1 98 ? 23.139 2.742 -7.821 1.00 96.31 98 ASP A O 1
ATOM 770 N N . ASP A 1 99 ? 21.638 1.330 -8.723 1.00 96.75 99 ASP A N 1
ATOM 771 C CA . ASP A 1 99 ? 21.112 2.272 -9.725 1.00 96.75 99 ASP A CA 1
ATOM 772 C C . ASP A 1 99 ? 22.215 2.851 -10.651 1.00 96.75 99 ASP A C 1
ATOM 774 O O . ASP A 1 99 ? 22.190 4.020 -11.035 1.00 96.75 99 ASP A O 1
ATOM 778 N N . ASP A 1 100 ? 23.220 2.043 -11.004 1.00 96.69 100 ASP A N 1
ATOM 779 C CA . ASP A 1 100 ? 24.355 2.462 -11.835 1.00 96.69 100 ASP A CA 1
ATOM 780 C C . ASP A 1 100 ? 24.484 1.573 -13.079 1.00 96.69 100 ASP A C 1
ATOM 782 O O . ASP A 1 100 ? 24.855 0.400 -12.995 1.00 96.69 100 ASP A O 1
ATOM 786 N N . THR A 1 101 ? 24.224 2.147 -14.256 1.00 97.00 101 THR A N 1
ATOM 787 C CA . THR A 1 101 ? 24.236 1.437 -15.548 1.00 97.00 101 THR A CA 1
ATOM 788 C C . THR A 1 101 ? 25.619 0.931 -15.969 1.00 97.00 101 THR A C 1
ATOM 790 O O . THR A 1 101 ? 25.722 0.182 -16.938 1.00 97.00 101 THR A O 1
ATOM 793 N N . SER A 1 102 ? 26.691 1.339 -15.280 1.00 97.06 102 SER A N 1
ATOM 794 C CA . SER A 1 102 ? 28.044 0.805 -15.486 1.00 97.06 102 SER A CA 1
ATOM 795 C C . SER A 1 102 ? 28.333 -0.460 -14.667 1.00 97.06 102 SER A C 1
ATOM 797 O O . SER A 1 102 ? 29.341 -1.132 -14.900 1.00 97.06 102 SER A O 1
ATOM 799 N N . LYS A 1 103 ? 27.464 -0.795 -13.704 1.00 97.81 103 LYS A N 1
ATOM 800 C CA . LYS A 1 103 ? 27.600 -1.965 -12.829 1.00 97.81 103 LYS A CA 1
ATOM 801 C C . LYS A 1 103 ? 26.843 -3.176 -13.380 1.00 97.81 103 LYS A C 1
ATOM 803 O O . LYS A 1 103 ? 26.316 -3.175 -14.487 1.00 97.81 103 LYS A O 1
ATOM 808 N N . ALA A 1 104 ? 26.839 -4.260 -12.604 1.00 97.81 104 ALA A N 1
ATOM 809 C CA . ALA A 1 104 ? 26.180 -5.505 -12.974 1.00 97.81 104 ALA A CA 1
ATOM 810 C C . ALA A 1 104 ? 24.669 -5.310 -13.182 1.00 97.81 104 ALA A C 1
ATOM 812 O O . ALA A 1 104 ? 23.993 -4.740 -12.320 1.00 97.81 104 ALA A O 1
ATOM 813 N N . LEU A 1 105 ? 24.161 -5.847 -14.294 1.00 98.25 105 LEU A N 1
ATOM 814 C CA . LEU A 1 105 ? 22.734 -6.050 -14.527 1.00 98.25 105 LEU A CA 1
ATOM 815 C C . LEU A 1 105 ? 22.221 -7.093 -13.526 1.00 98.25 105 LEU A C 1
ATOM 817 O O . LEU A 1 105 ? 22.783 -8.184 -13.427 1.00 98.25 105 LEU A O 1
ATOM 821 N N . LEU A 1 106 ? 21.195 -6.732 -12.764 1.00 98.12 106 LEU A N 1
ATOM 822 C CA . LEU A 1 106 ? 20.578 -7.583 -11.750 1.00 98.12 106 LEU A CA 1
ATOM 823 C C . LEU A 1 106 ? 19.267 -8.196 -12.239 1.00 98.12 106 LEU A C 1
ATOM 825 O O . LEU A 1 106 ? 19.002 -9.352 -11.930 1.00 98.12 106 LEU A O 1
ATOM 829 N N . ASN A 1 107 ? 18.480 -7.441 -13.010 1.00 98.50 107 ASN A N 1
ATOM 830 C CA . ASN A 1 107 ? 17.234 -7.928 -13.588 1.00 98.50 107 ASN A CA 1
ATOM 831 C C . ASN A 1 107 ? 16.959 -7.313 -14.965 1.00 98.50 107 ASN A C 1
ATOM 833 O O . ASN A 1 107 ? 17.350 -6.175 -15.237 1.00 98.50 107 ASN A O 1
ATOM 837 N N . GLU A 1 108 ? 16.243 -8.057 -15.802 1.00 97.75 108 GLU A N 1
ATOM 838 C CA . GLU A 1 108 ? 15.766 -7.634 -17.116 1.00 97.75 108 GLU A CA 1
ATOM 839 C C . GLU A 1 108 ? 14.287 -7.999 -17.256 1.00 97.75 108 GLU A C 1
ATOM 841 O O . GLU A 1 108 ? 13.912 -9.168 -17.170 1.00 97.75 108 GLU A O 1
ATOM 846 N N . ILE A 1 109 ? 13.451 -6.995 -17.517 1.00 98.25 109 ILE A N 1
ATOM 847 C CA . ILE A 1 109 ? 12.040 -7.184 -17.847 1.00 98.25 109 ILE A CA 1
ATOM 848 C C . ILE A 1 109 ? 11.899 -7.009 -19.362 1.00 98.25 109 ILE A C 1
ATOM 850 O O . ILE A 1 109 ? 12.049 -5.885 -19.853 1.00 98.25 109 ILE A O 1
ATOM 854 N N . PRO A 1 110 ? 11.633 -8.080 -20.126 1.00 97.69 110 PRO A N 1
ATOM 855 C CA . PRO A 1 110 ? 11.522 -7.989 -21.574 1.00 97.69 110 PRO A CA 1
ATOM 856 C C . PRO A 1 110 ? 10.265 -7.212 -21.982 1.00 97.69 110 PRO A C 1
ATOM 858 O O . PRO A 1 110 ? 9.177 -7.445 -21.458 1.00 97.69 110 PRO A O 1
ATOM 861 N N . VAL A 1 111 ? 10.404 -6.334 -22.976 1.00 96.88 111 VAL A N 1
ATOM 862 C CA . VAL A 1 111 ? 9.308 -5.541 -23.549 1.00 96.88 111 VAL A CA 1
ATOM 863 C C . VAL A 1 111 ? 9.106 -5.971 -24.999 1.00 96.88 111 VAL A C 1
ATOM 865 O O . VAL A 1 111 ? 9.986 -5.804 -25.843 1.00 96.88 111 VAL A O 1
ATOM 868 N N . SER A 1 112 ? 7.952 -6.582 -25.278 1.00 94.00 112 SER A N 1
ATOM 869 C CA . SER A 1 112 ? 7.603 -7.048 -26.632 1.00 94.00 112 SER A CA 1
ATOM 870 C C . SER A 1 112 ? 6.842 -5.995 -27.435 1.00 94.00 112 SER A C 1
ATOM 872 O O . SER A 1 112 ? 7.062 -5.876 -28.637 1.00 94.00 112 SER A O 1
ATOM 874 N N . ASP A 1 113 ? 5.968 -5.243 -26.767 1.00 94.94 113 ASP A N 1
ATOM 875 C CA . ASP A 1 113 ? 5.210 -4.126 -27.326 1.00 94.94 113 ASP A CA 1
ATOM 876 C C . ASP A 1 113 ? 5.300 -2.950 -26.341 1.00 94.94 113 ASP A C 1
ATOM 878 O O . ASP A 1 113 ? 4.712 -3.033 -25.262 1.00 94.94 113 ASP A O 1
ATOM 882 N N . PRO A 1 114 ? 6.054 -1.880 -26.653 1.00 94.44 114 PRO A N 1
ATOM 883 C CA . PRO A 1 114 ? 6.212 -0.754 -25.740 1.00 94.44 114 PRO A CA 1
ATOM 884 C C . PRO A 1 114 ? 4.905 0.007 -25.501 1.00 94.44 114 PRO A C 1
ATOM 886 O O . PRO A 1 114 ? 4.811 0.672 -24.481 1.00 94.44 114 PRO A O 1
ATOM 889 N N . ALA A 1 115 ? 3.893 -0.103 -26.369 1.00 95.00 115 ALA A N 1
ATOM 890 C CA . ALA A 1 115 ? 2.605 0.569 -26.178 1.00 95.00 115 ALA A CA 1
ATOM 891 C C . ALA A 1 115 ? 1.642 -0.205 -25.256 1.00 95.00 115 ALA A C 1
ATOM 893 O O . ALA A 1 115 ? 0.555 0.280 -24.938 1.00 95.00 115 ALA A O 1
ATOM 894 N N . ASN A 1 116 ? 2.004 -1.429 -24.862 1.00 94.56 116 ASN A N 1
ATOM 895 C CA . ASN A 1 116 ? 1.164 -2.295 -24.047 1.00 94.56 116 ASN A CA 1
ATOM 896 C C . ASN A 1 116 ? 2.022 -3.255 -23.213 1.00 94.56 116 ASN A C 1
ATOM 898 O O . ASN A 1 116 ? 2.245 -4.413 -23.579 1.00 94.56 116 ASN A O 1
ATOM 902 N N . VAL A 1 117 ? 2.516 -2.750 -22.086 1.00 94.56 117 VAL A N 1
ATOM 903 C CA . VAL A 1 117 ? 3.384 -3.489 -21.170 1.00 94.56 117 VAL A CA 1
ATOM 904 C C . VAL A 1 117 ? 2.650 -3.841 -19.885 1.00 94.56 117 VAL A C 1
ATOM 906 O O . VAL A 1 117 ? 2.013 -2.994 -19.260 1.00 94.56 117 VAL A O 1
ATOM 909 N N . ASP A 1 118 ? 2.818 -5.090 -19.462 1.00 93.25 118 ASP A N 1
ATOM 910 C CA . ASP A 1 118 ? 2.374 -5.588 -18.165 1.00 93.25 118 ASP A CA 1
ATOM 911 C C . ASP A 1 118 ? 3.595 -5.839 -17.276 1.00 93.25 118 ASP A C 1
ATOM 913 O O . ASP A 1 118 ? 4.516 -6.566 -17.657 1.00 93.25 118 ASP A O 1
ATOM 917 N N . ILE A 1 119 ? 3.599 -5.276 -16.068 1.00 94.56 119 ILE A N 1
ATOM 918 C CA . ILE A 1 119 ? 4.651 -5.527 -15.080 1.00 94.56 119 ILE A CA 1
ATOM 919 C C . ILE A 1 119 ? 4.160 -6.603 -14.127 1.00 94.56 119 ILE A C 1
ATOM 921 O O . ILE A 1 119 ? 3.395 -6.339 -13.210 1.00 94.56 119 ILE A O 1
ATOM 925 N N . LEU A 1 120 ? 4.582 -7.843 -14.352 1.00 92.31 120 LEU A N 1
ATOM 926 C CA . LEU A 1 120 ? 4.195 -8.976 -13.516 1.00 92.31 120 LEU A CA 1
ATOM 927 C C . LEU A 1 120 ? 5.233 -9.222 -12.424 1.00 92.31 120 LEU A C 1
ATOM 929 O O . LEU A 1 120 ? 6.431 -9.107 -12.673 1.00 92.31 120 LEU A O 1
ATOM 933 N N . ASP A 1 121 ? 4.777 -9.653 -11.251 1.00 91.88 121 ASP A N 1
ATOM 934 C CA . ASP A 1 121 ? 5.647 -10.038 -10.134 1.00 91.88 121 ASP A CA 1
ATOM 935 C C . ASP A 1 121 ? 6.720 -11.063 -10.541 1.00 91.88 121 ASP A C 1
ATOM 937 O O . ASP A 1 121 ? 7.903 -10.878 -10.282 1.00 91.88 121 ASP A O 1
ATOM 941 N N . SER A 1 122 ? 6.356 -12.059 -11.355 1.00 93.94 122 SER A N 1
ATOM 942 C CA . SER A 1 122 ? 7.298 -13.062 -11.872 1.00 93.94 122 SER A CA 1
ATOM 943 C C . SER A 1 122 ? 8.430 -12.503 -12.747 1.00 93.94 122 SER A C 1
ATOM 945 O O . SER A 1 122 ? 9.388 -13.221 -13.021 1.00 93.94 122 SER A O 1
ATOM 947 N N . LEU A 1 123 ? 8.292 -11.274 -13.258 1.00 95.88 123 LEU A N 1
ATOM 948 C CA . LEU A 1 123 ? 9.327 -10.583 -14.036 1.00 95.88 123 LEU A CA 1
ATOM 949 C C . LEU A 1 123 ? 10.191 -9.683 -13.150 1.00 95.88 123 LEU A C 1
ATOM 951 O O . LEU A 1 123 ? 11.362 -9.474 -13.451 1.00 95.88 123 LEU A O 1
ATOM 955 N N . VAL A 1 124 ? 9.616 -9.129 -12.083 1.00 96.00 124 VAL A N 1
ATOM 956 C CA . VAL A 1 124 ? 10.312 -8.225 -11.159 1.00 96.00 124 VAL A CA 1
ATOM 957 C C . VAL A 1 124 ? 11.113 -9.019 -10.129 1.00 96.00 124 VAL A C 1
ATOM 959 O O . VAL A 1 124 ? 12.242 -8.634 -9.819 1.00 96.00 124 VAL A O 1
ATOM 962 N N . LEU A 1 125 ? 10.569 -10.149 -9.658 1.00 93.38 125 LEU A N 1
ATOM 963 C CA . LEU A 1 125 ? 11.108 -10.924 -8.539 1.00 93.38 125 LEU A CA 1
ATOM 964 C C . LEU A 1 125 ? 11.320 -9.988 -7.332 1.00 93.38 125 LEU A C 1
ATOM 966 O O . LEU A 1 125 ? 10.555 -9.049 -7.143 1.00 93.38 125 LEU A O 1
ATOM 970 N N . ASP A 1 126 ? 12.402 -10.166 -6.574 1.00 93.81 126 ASP A N 1
ATOM 971 C CA . ASP A 1 126 ? 12.747 -9.289 -5.444 1.00 93.81 126 ASP A CA 1
ATOM 972 C C . ASP A 1 126 ? 13.435 -7.968 -5.870 1.00 93.81 126 ASP A C 1
ATOM 974 O O . ASP A 1 126 ? 13.890 -7.182 -5.031 1.00 93.81 126 ASP A O 1
ATOM 978 N N . TYR A 1 127 ? 13.586 -7.709 -7.176 1.00 96.75 127 TYR A N 1
ATOM 979 C CA . TYR A 1 127 ? 14.331 -6.558 -7.695 1.00 96.75 127 TYR A CA 1
ATOM 980 C C . TYR A 1 127 ? 13.435 -5.329 -7.873 1.00 96.75 127 TYR A C 1
ATOM 982 O O . TYR A 1 127 ? 13.183 -4.874 -8.988 1.00 96.75 127 TYR A O 1
ATOM 990 N N . HIS A 1 128 ? 12.962 -4.747 -6.777 1.00 96.12 128 HIS A N 1
ATOM 991 C CA . HIS A 1 128 ? 12.235 -3.472 -6.815 1.00 96.12 128 HIS A CA 1
ATOM 992 C C . HIS A 1 128 ? 13.195 -2.279 -6.839 1.00 96.12 128 HIS A C 1
ATOM 994 O O . HIS A 1 128 ? 14.292 -2.323 -6.284 1.00 96.12 128 HIS A O 1
ATOM 1000 N N . GLY A 1 129 ? 12.767 -1.170 -7.438 1.00 96.81 129 GLY A N 1
ATOM 1001 C CA . GLY A 1 129 ? 13.562 0.051 -7.511 1.00 96.81 129 GLY A CA 1
ATOM 1002 C C . GLY A 1 129 ? 13.614 0.623 -8.915 1.00 96.81 129 GLY A C 1
ATOM 1003 O O . GLY A 1 129 ? 12.620 0.614 -9.640 1.00 96.81 129 GLY A O 1
ATOM 1004 N N . ARG A 1 130 ? 14.752 1.209 -9.286 1.00 97.88 130 ARG A N 1
ATOM 1005 C CA . ARG A 1 130 ? 14.885 1.920 -10.556 1.00 97.88 130 ARG A CA 1
ATOM 1006 C C . ARG A 1 130 ? 15.213 0.968 -11.698 1.00 97.88 130 ARG A C 1
ATOM 1008 O O . ARG A 1 130 ? 16.157 0.189 -11.616 1.00 97.88 130 ARG A O 1
ATOM 1015 N N . TYR A 1 131 ? 14.474 1.102 -12.787 1.00 98.50 131 TYR A N 1
ATOM 1016 C CA . TYR A 1 131 ? 14.717 0.413 -14.044 1.00 98.50 131 TYR A CA 1
ATOM 1017 C C . TYR A 1 131 ? 14.989 1.428 -15.147 1.00 98.50 131 TYR A C 1
ATOM 1019 O O . TYR A 1 131 ? 14.368 2.488 -15.182 1.00 98.50 131 TYR A O 1
ATOM 1027 N N . TYR A 1 132 ? 15.897 1.102 -16.055 1.00 98.25 132 TYR A N 1
ATOM 1028 C CA . TYR A 1 132 ? 16.300 1.949 -17.171 1.00 98.25 132 TYR A CA 1
ATOM 1029 C C . TYR A 1 132 ? 15.760 1.397 -18.480 1.00 98.25 132 TYR A C 1
ATOM 1031 O O . TYR A 1 132 ? 15.751 0.182 -18.685 1.00 98.25 132 TYR A O 1
ATOM 1039 N N . ALA A 1 133 ? 15.338 2.291 -19.370 1.00 97.31 133 ALA A N 1
ATOM 1040 C CA . ALA A 1 133 ? 14.940 1.915 -20.715 1.00 97.31 133 ALA A CA 1
ATOM 1041 C C . ALA A 1 133 ? 16.146 1.342 -21.474 1.00 97.31 133 ALA A C 1
ATOM 1043 O O . ALA A 1 133 ? 17.231 1.933 -21.490 1.00 97.31 133 ALA A O 1
ATOM 1044 N N . TYR A 1 134 ? 15.951 0.179 -22.093 1.00 97.06 134 TYR A N 1
ATOM 1045 C CA . TYR A 1 134 ? 16.971 -0.501 -22.874 1.00 97.06 134 TYR A CA 1
ATOM 1046 C C . TYR A 1 134 ? 16.475 -0.834 -24.278 1.00 97.06 134 TYR A C 1
ATOM 1048 O O . TYR A 1 134 ? 15.388 -1.386 -24.483 1.00 97.06 134 TYR A O 1
ATOM 1056 N N . ASN A 1 135 ? 17.340 -0.568 -25.249 1.00 95.06 135 ASN A N 1
ATOM 1057 C CA . ASN A 1 135 ? 17.163 -0.943 -26.635 1.00 95.06 135 ASN A CA 1
ATOM 1058 C C . ASN A 1 135 ? 18.291 -1.888 -27.089 1.00 95.06 135 ASN A C 1
ATOM 1060 O O . ASN A 1 135 ? 19.465 -1.622 -26.851 1.00 95.06 135 ASN A O 1
ATOM 1064 N N . ARG A 1 136 ? 17.964 -2.972 -27.805 1.00 93.31 136 ARG A N 1
ATOM 1065 C CA . ARG A 1 136 ? 18.975 -3.936 -28.294 1.00 93.31 136 ARG A CA 1
ATOM 1066 C C . ARG A 1 136 ? 20.002 -3.351 -29.268 1.00 93.31 136 ARG A C 1
ATOM 1068 O O . ARG A 1 136 ? 21.106 -3.881 -29.358 1.00 93.31 136 ARG A O 1
ATOM 1075 N N . THR A 1 137 ? 19.641 -2.316 -30.019 1.00 93.88 137 THR A N 1
ATOM 1076 C CA . THR A 1 137 ? 20.521 -1.664 -30.998 1.00 93.88 137 THR A CA 1
ATOM 1077 C C . THR A 1 137 ? 21.366 -0.567 -30.352 1.00 93.88 137 THR A C 1
ATOM 1079 O O . THR A 1 137 ? 22.545 -0.440 -30.668 1.00 93.88 137 THR A O 1
ATOM 1082 N N . GLU A 1 138 ? 20.773 0.223 -29.455 1.00 92.69 138 GLU A N 1
ATOM 1083 C CA . GLU A 1 138 ? 21.381 1.448 -28.908 1.00 92.69 138 GLU A CA 1
ATOM 1084 C C . GLU A 1 138 ? 21.938 1.282 -27.486 1.00 92.69 138 GLU A C 1
ATOM 1086 O O . GLU A 1 138 ? 22.764 2.078 -27.044 1.00 92.69 138 GLU A O 1
ATOM 1091 N N . GLY A 1 139 ? 21.546 0.222 -26.781 1.00 94.00 139 GLY A N 1
ATOM 1092 C CA . GLY A 1 139 ? 21.931 -0.033 -25.400 1.00 94.00 139 GLY A CA 1
ATOM 1093 C C . GLY A 1 139 ? 20.995 0.619 -24.380 1.00 94.00 139 GLY A C 1
ATOM 1094 O O . GLY A 1 139 ? 19.816 0.854 -24.640 1.00 94.00 139 GLY A O 1
ATOM 1095 N N . VAL A 1 140 ? 21.522 0.849 -23.176 1.00 95.38 140 VAL A N 1
ATOM 1096 C CA . VAL A 1 140 ? 20.785 1.456 -22.057 1.00 95.38 140 VAL A CA 1
ATOM 1097 C C . VAL A 1 140 ? 20.833 2.981 -22.134 1.00 95.38 140 VAL A C 1
ATOM 1099 O O . VAL A 1 140 ? 21.900 3.559 -22.341 1.00 95.38 140 VAL A O 1
ATOM 1102 N N . ASP A 1 141 ? 19.699 3.635 -21.892 1.00 91.44 141 ASP A N 1
ATOM 1103 C CA . ASP A 1 141 ? 19.633 5.083 -21.708 1.00 91.44 141 ASP A CA 1
ATOM 1104 C C . ASP A 1 141 ? 19.564 5.427 -20.213 1.00 91.44 141 ASP A C 1
ATOM 1106 O O . ASP A 1 141 ? 18.518 5.339 -19.569 1.00 91.44 141 ASP A O 1
ATOM 1110 N N . ALA A 1 142 ? 20.692 5.864 -19.649 1.00 92.00 142 ALA A N 1
ATOM 1111 C CA . ALA A 1 142 ? 20.795 6.216 -18.232 1.00 92.00 142 ALA A CA 1
ATOM 1112 C C . ALA A 1 142 ? 19.934 7.431 -17.818 1.00 92.00 142 ALA A C 1
ATOM 1114 O O . ALA A 1 142 ? 19.752 7.678 -16.626 1.00 92.00 142 ALA A O 1
ATOM 1115 N N . THR A 1 143 ? 19.405 8.205 -18.772 1.00 93.00 143 THR A N 1
ATOM 1116 C CA . THR A 1 143 ? 18.548 9.374 -18.500 1.00 93.00 143 THR A CA 1
ATOM 1117 C C . THR A 1 143 ? 17.059 9.033 -18.470 1.00 93.00 143 THR A C 1
ATOM 1119 O O . THR A 1 143 ? 16.245 9.809 -17.956 1.00 93.00 143 THR A O 1
ATOM 1122 N N . ARG A 1 144 ? 16.690 7.856 -18.985 1.00 95.06 144 ARG A N 1
ATOM 1123 C CA . ARG A 1 144 ? 15.308 7.393 -19.082 1.00 95.06 144 ARG A CA 1
ATOM 1124 C C . ARG A 1 144 ? 15.088 6.202 -18.171 1.00 95.06 144 ARG A C 1
ATOM 1126 O O . ARG A 1 144 ? 15.527 5.089 -18.445 1.00 95.06 144 ARG A O 1
ATOM 1133 N N . SER A 1 145 ? 14.408 6.453 -17.059 1.00 97.00 145 SER A N 1
ATOM 1134 C CA . SER A 1 145 ? 14.183 5.434 -16.036 1.00 97.00 145 SER A CA 1
ATOM 1135 C C . SER A 1 145 ? 12.776 5.503 -15.474 1.00 97.00 145 SER A C 1
ATOM 1137 O O . SER A 1 145 ? 12.166 6.563 -15.479 1.00 97.00 145 SER A O 1
ATOM 1139 N N . VAL A 1 146 ? 12.291 4.391 -14.947 1.00 97.69 146 VAL A N 1
ATOM 1140 C CA . VAL A 1 146 ? 11.054 4.288 -14.168 1.00 97.69 146 VAL A CA 1
ATOM 1141 C C . VAL A 1 146 ? 11.376 3.665 -12.821 1.00 97.69 146 VAL A C 1
ATOM 1143 O O . VAL A 1 146 ? 12.432 3.053 -12.644 1.00 97.69 146 VAL A O 1
ATOM 1146 N N . ARG A 1 147 ? 10.481 3.816 -11.850 1.00 97.31 147 ARG A N 1
ATOM 1147 C CA . ARG A 1 147 ? 10.584 3.115 -10.571 1.00 97.31 147 ARG A CA 1
ATOM 1148 C C . ARG A 1 147 ? 9.510 2.043 -10.494 1.00 97.31 147 ARG A C 1
ATOM 1150 O O . ARG A 1 147 ? 8.337 2.373 -10.580 1.00 97.31 147 ARG A O 1
ATOM 1157 N N . ILE A 1 148 ? 9.905 0.792 -10.302 1.00 97.69 148 ILE A N 1
ATOM 1158 C CA . ILE A 1 148 ? 8.988 -0.336 -10.141 1.00 97.69 148 ILE A CA 1
ATOM 1159 C C . ILE A 1 148 ? 8.941 -0.711 -8.661 1.00 97.69 148 ILE A C 1
ATOM 1161 O O . ILE A 1 148 ? 9.975 -1.056 -8.088 1.00 97.69 148 ILE A O 1
ATOM 1165 N N . LEU A 1 149 ? 7.768 -0.605 -8.034 1.00 96.50 149 LEU A N 1
ATOM 1166 C CA . LEU A 1 149 ? 7.573 -0.821 -6.594 1.00 96.50 149 LEU A CA 1
ATOM 1167 C C . LEU A 1 149 ? 6.401 -1.757 -6.306 1.00 96.50 149 LEU A C 1
ATOM 1169 O O . LEU A 1 149 ? 5.432 -1.808 -7.055 1.00 96.50 149 LEU A O 1
ATOM 1173 N N . GLU A 1 150 ? 6.439 -2.441 -5.169 1.00 94.25 150 GLU A N 1
ATOM 1174 C CA . GLU A 1 150 ? 5.293 -3.222 -4.703 1.00 94.25 150 GLU A CA 1
ATOM 1175 C C . GLU A 1 150 ? 4.201 -2.325 -4.103 1.00 94.25 150 GLU A C 1
ATOM 1177 O O . GLU A 1 150 ? 4.516 -1.437 -3.290 1.00 94.25 150 GLU A O 1
ATOM 1182 N N . PRO A 1 151 ? 2.917 -2.578 -4.415 1.00 95.25 151 PRO A N 1
ATOM 1183 C CA . PRO A 1 151 ? 1.786 -1.915 -3.780 1.00 95.25 151 PRO A CA 1
ATOM 1184 C C . PRO A 1 151 ? 1.471 -2.555 -2.415 1.00 95.25 151 PRO A C 1
ATOM 1186 O O . PRO A 1 151 ? 0.387 -3.081 -2.190 1.00 95.25 151 PRO A O 1
ATOM 1189 N N . LYS A 1 152 ? 2.433 -2.543 -1.486 1.00 95.38 152 LYS A N 1
ATOM 1190 C CA . LYS A 1 152 ? 2.273 -3.177 -0.169 1.00 95.38 152 LYS A CA 1
ATOM 1191 C C . LYS A 1 152 ? 1.215 -2.465 0.679 1.00 95.38 152 LYS A C 1
ATOM 1193 O O . LYS A 1 152 ? 1.278 -1.243 0.827 1.00 95.38 152 LYS A O 1
ATOM 1198 N N . LEU A 1 153 ? 0.321 -3.227 1.308 1.00 97.88 153 LEU A N 1
ATOM 1199 C CA . LEU A 1 153 ? -0.684 -2.740 2.255 1.00 97.88 153 LEU A CA 1
ATOM 1200 C C . LEU A 1 153 ? -0.656 -3.573 3.535 1.00 97.88 153 LEU A C 1
ATOM 1202 O O . LEU A 1 153 ? -0.703 -4.796 3.499 1.00 97.88 153 LEU A O 1
ATOM 1206 N N . THR A 1 154 ? -0.588 -2.911 4.683 1.00 98.38 154 THR A N 1
ATOM 1207 C CA . THR A 1 154 ? -0.695 -3.552 6.001 1.00 98.38 154 THR A CA 1
ATOM 1208 C C . THR A 1 154 ? -1.484 -2.660 6.945 1.00 98.38 154 THR A C 1
ATOM 1210 O O . THR A 1 154 ? -1.557 -1.448 6.732 1.00 98.38 154 THR A O 1
ATOM 1213 N N . ILE A 1 155 ? -2.066 -3.247 7.985 1.00 98.12 155 ILE A N 1
ATOM 1214 C CA . ILE A 1 155 ? -2.782 -2.511 9.024 1.00 98.12 155 ILE A CA 1
ATOM 1215 C C . ILE A 1 155 ? -2.347 -2.933 10.421 1.00 98.12 155 ILE A C 1
ATOM 1217 O O . ILE A 1 155 ? -1.882 -4.052 10.643 1.00 98.12 155 ILE A O 1
ATOM 1221 N N . ASP A 1 156 ? -2.574 -2.027 11.362 1.00 97.56 156 ASP A N 1
ATOM 1222 C CA . ASP A 1 156 ? -2.605 -2.278 12.795 1.00 97.56 156 ASP A CA 1
ATOM 1223 C C . ASP A 1 156 ? -3.843 -1.591 13.389 1.00 97.56 156 ASP A C 1
ATOM 1225 O O . ASP A 1 156 ? -4.328 -0.593 12.852 1.00 97.56 156 ASP A O 1
ATOM 1229 N N . VAL A 1 157 ? -4.356 -2.100 14.504 1.00 96.06 157 VAL A N 1
ATOM 1230 C CA . VAL A 1 157 ? -5.337 -1.368 15.311 1.00 96.06 157 VAL A CA 1
ATOM 1231 C C . VAL A 1 157 ? -4.590 -0.806 16.505 1.00 96.06 157 VAL A C 1
ATOM 1233 O O . VAL A 1 157 ? -3.823 -1.498 17.176 1.00 96.06 157 VAL A O 1
ATOM 1236 N N . VAL A 1 158 ? -4.793 0.475 16.758 1.00 96.69 158 VAL A N 1
ATOM 1237 C CA . VAL A 1 158 ? -4.052 1.227 17.764 1.00 96.69 158 VAL A CA 1
ATOM 1238 C C . VAL A 1 158 ? -5.023 1.952 18.682 1.00 96.69 158 VAL A C 1
ATOM 1240 O O . VAL A 1 158 ? -6.193 2.157 18.342 1.00 96.69 158 VAL A O 1
ATOM 1243 N N . LEU A 1 159 ? -4.546 2.341 19.862 1.00 95.94 159 LEU A N 1
ATOM 1244 C CA . LEU A 1 159 ? -5.269 3.319 20.668 1.00 95.94 159 LEU A CA 1
ATOM 1245 C C . LEU A 1 159 ? -5.399 4.621 19.869 1.00 95.94 159 LEU A C 1
ATOM 1247 O O . LEU A 1 159 ? -4.461 5.015 19.177 1.00 95.94 159 LEU A O 1
ATOM 1251 N N . ALA A 1 160 ? -6.563 5.264 19.954 1.00 95.88 160 ALA A N 1
ATOM 1252 C CA . ALA A 1 160 ? -6.804 6.543 19.291 1.00 95.88 160 ALA A CA 1
ATOM 1253 C C . ALA A 1 160 ? -5.835 7.641 19.772 1.00 95.88 160 ALA A C 1
ATOM 1255 O O . ALA A 1 160 ? -5.145 7.486 20.790 1.00 95.88 160 ALA A O 1
ATOM 1256 N N . ASP A 1 161 ? -5.802 8.760 19.047 1.00 94.19 161 ASP A N 1
ATOM 1257 C CA . ASP A 1 161 ? -4.997 9.933 19.390 1.00 94.19 161 ASP A CA 1
ATOM 1258 C C . ASP A 1 161 ? -5.141 10.304 20.882 1.00 94.19 161 ASP A C 1
ATOM 1260 O O . ASP A 1 161 ? -6.258 10.297 21.421 1.00 94.19 161 ASP A O 1
ATOM 1264 N N . PRO A 1 162 ? -4.032 10.596 21.592 1.00 94.88 162 PRO A N 1
ATOM 1265 C CA . PRO A 1 162 ? -2.641 10.732 21.122 1.00 94.88 162 PRO A CA 1
ATOM 1266 C C . PRO A 1 162 ? -1.781 9.453 21.211 1.00 94.88 162 PRO A C 1
ATOM 1268 O O . PRO A 1 162 ? -0.549 9.520 21.167 1.00 94.88 162 PRO A O 1
ATOM 1271 N N . TYR A 1 163 ? -2.384 8.276 21.386 1.00 95.69 163 TYR A N 1
ATOM 1272 C CA . TYR A 1 163 ? -1.673 7.044 21.755 1.00 95.69 163 TYR A CA 1
ATOM 1273 C C . TYR A 1 163 ? -1.465 6.058 20.597 1.00 95.69 163 TYR A C 1
ATOM 1275 O O . TYR A 1 163 ? -1.306 4.863 20.830 1.00 95.69 163 TYR A O 1
ATOM 1283 N N . HIS A 1 164 ? -1.366 6.539 19.354 1.00 94.81 164 HIS A N 1
ATOM 1284 C CA . HIS A 1 164 ? -1.194 5.699 18.154 1.00 94.81 164 HIS A CA 1
ATOM 1285 C C . HIS A 1 164 ? 0.032 4.766 18.152 1.00 94.81 164 HIS A C 1
ATOM 1287 O O . HIS A 1 164 ? 0.151 3.896 17.293 1.00 94.81 164 HIS A O 1
ATOM 1293 N N . HIS A 1 165 ? 0.973 4.945 19.082 1.00 92.75 165 HIS A N 1
ATOM 1294 C CA . HIS A 1 165 ? 2.126 4.057 19.256 1.00 92.75 165 HIS A CA 1
ATOM 1295 C C . HIS A 1 165 ? 1.771 2.734 19.954 1.00 92.75 165 HIS A C 1
ATOM 1297 O O . HIS A 1 165 ? 2.526 1.763 19.845 1.00 92.75 165 HIS A O 1
ATOM 1303 N N . GLU A 1 166 ? 0.636 2.684 20.652 1.00 94.56 166 GLU A N 1
ATOM 1304 C CA . GLU A 1 166 ? 0.161 1.502 21.362 1.00 94.56 166 GLU A CA 1
ATOM 1305 C C . GLU A 1 166 ? -0.758 0.668 20.466 1.00 94.56 166 GLU A C 1
ATOM 1307 O O . GLU A 1 166 ? -1.928 0.993 20.253 1.00 94.56 166 GLU A O 1
ATOM 1312 N N . SER A 1 167 ? -0.218 -0.439 19.955 1.00 93.69 167 SER A N 1
ATOM 1313 C CA . SER A 1 167 ? -0.993 -1.453 19.234 1.00 93.69 167 SER A CA 1
ATOM 1314 C C . SER A 1 167 ? -1.855 -2.253 20.200 1.00 93.69 167 SER A C 1
ATOM 1316 O O . SER A 1 167 ? -1.358 -2.766 21.206 1.00 93.69 167 SER A O 1
ATOM 1318 N N . VAL A 1 168 ? -3.125 -2.458 19.856 1.00 89.25 168 VAL A N 1
ATOM 1319 C CA . VAL A 1 168 ? -4.016 -3.283 20.681 1.00 89.25 168 VAL A CA 1
ATOM 1320 C C . VAL A 1 168 ? -3.641 -4.760 20.658 1.00 89.25 168 VAL A C 1
ATOM 1322 O O . VAL A 1 168 ? -3.937 -5.471 21.610 1.00 89.25 168 VAL A O 1
ATOM 1325 N N . THR A 1 169 ? -2.943 -5.226 19.617 1.00 84.19 169 THR A N 1
ATOM 1326 C CA . THR A 1 169 ? -2.488 -6.625 19.528 1.00 84.19 169 THR A CA 1
ATOM 1327 C C . THR A 1 169 ? -1.455 -6.973 20.601 1.00 84.19 169 THR A C 1
ATOM 1329 O O . THR A 1 169 ? -1.239 -8.145 20.901 1.00 84.19 169 THR A O 1
ATOM 1332 N N . LYS A 1 170 ? -0.835 -5.957 21.215 1.00 83.44 170 LYS A N 1
ATOM 1333 C CA . LYS A 1 170 ? 0.116 -6.100 22.324 1.00 83.44 170 LYS A CA 1
ATOM 1334 C C . LYS A 1 170 ? -0.555 -6.047 23.701 1.00 83.44 170 LYS A C 1
ATOM 1336 O O . LYS A 1 170 ? 0.133 -6.208 24.706 1.00 83.44 170 LYS A O 1
ATOM 1341 N N . LEU A 1 171 ? -1.865 -5.803 23.765 1.00 81.19 171 LEU A N 1
ATOM 1342 C CA . LEU A 1 171 ? -2.615 -5.643 25.008 1.00 81.19 171 LEU A CA 1
ATOM 1343 C C . LEU A 1 171 ? -3.456 -6.893 25.283 1.00 81.19 171 LEU A C 1
ATOM 1345 O O . LEU A 1 171 ? -4.238 -7.326 24.445 1.00 81.19 171 LEU A O 1
ATOM 1349 N N . GLU A 1 172 ? -3.329 -7.464 26.483 1.00 81.69 172 GLU A N 1
ATOM 1350 C CA . GLU A 1 172 ? -4.057 -8.691 26.851 1.00 81.69 172 GLU A CA 1
ATOM 1351 C C . GLU A 1 172 ? -5.563 -8.460 27.049 1.00 81.69 172 GLU A C 1
ATOM 1353 O O . GLU A 1 172 ? -6.376 -9.353 26.810 1.00 81.69 172 GLU A O 1
ATOM 1358 N N . ARG A 1 173 ? -5.946 -7.270 27.528 1.00 85.75 173 ARG A N 1
ATOM 1359 C CA . ARG A 1 173 ? -7.338 -6.870 27.759 1.00 85.75 173 ARG A CA 1
ATOM 1360 C C . ARG A 1 173 ? -7.514 -5.377 27.567 1.00 85.75 173 ARG A C 1
ATOM 1362 O O . ARG A 1 173 ? -6.679 -4.582 27.991 1.00 85.75 173 ARG A O 1
ATOM 1369 N N . LEU A 1 174 ? -8.667 -5.014 27.021 1.00 88.06 174 LEU A N 1
ATOM 1370 C CA . LEU A 1 174 ? -9.076 -3.638 26.794 1.00 88.06 174 LEU A CA 1
ATOM 1371 C C . LEU A 1 174 ? -10.484 -3.414 27.350 1.00 88.06 174 LEU A C 1
ATOM 1373 O O . LEU A 1 174 ? -11.357 -4.252 27.128 1.00 88.06 174 LEU A O 1
ATOM 1377 N N . PRO A 1 175 ? -10.732 -2.305 28.067 1.00 89.62 175 PRO A N 1
ATOM 1378 C CA . PRO A 1 175 ? -12.090 -1.881 28.383 1.00 89.62 175 PRO A CA 1
ATOM 1379 C C . PRO A 1 175 ? -12.928 -1.680 27.113 1.00 89.62 175 PRO A C 1
ATOM 1381 O O . PRO A 1 175 ? -12.450 -1.101 26.139 1.00 89.62 175 PRO A O 1
ATOM 1384 N N . ASP A 1 176 ? -14.207 -2.069 27.151 1.00 88.50 176 ASP A N 1
ATOM 1385 C CA . ASP A 1 176 ? -15.117 -1.943 26.000 1.00 88.50 176 ASP A CA 1
ATOM 1386 C C . ASP A 1 176 ? -15.321 -0.492 25.523 1.00 88.50 176 ASP A C 1
ATOM 1388 O O . ASP A 1 176 ? -15.789 -0.269 24.411 1.00 88.50 176 ASP A O 1
ATOM 1392 N N . THR A 1 177 ? -14.996 0.493 26.366 1.00 90.12 177 THR A N 1
ATOM 1393 C CA . THR A 1 177 ? -15.123 1.933 26.097 1.00 90.12 177 THR A CA 1
ATOM 1394 C C . THR A 1 177 ? -13.846 2.570 25.551 1.00 90.12 177 THR A C 1
ATOM 1396 O O . THR A 1 177 ? -13.806 3.785 25.384 1.00 90.12 177 THR A O 1
ATOM 1399 N N . THR A 1 178 ? -12.780 1.796 25.345 1.00 93.06 178 THR A N 1
ATOM 1400 C CA . THR A 1 178 ? -11.526 2.322 24.802 1.00 93.06 178 THR A CA 1
ATOM 1401 C C . THR A 1 178 ? -11.724 2.741 23.352 1.00 93.06 178 THR A C 1
ATOM 1403 O O . THR A 1 178 ? -12.212 1.953 22.542 1.00 93.06 178 THR A O 1
ATOM 1406 N N . HIS A 1 179 ? -11.329 3.972 23.034 1.00 94.69 179 HIS A N 1
ATOM 1407 C CA . HIS A 1 179 ? -11.355 4.499 21.675 1.00 94.69 179 HIS A CA 1
ATOM 1408 C C . HIS A 1 179 ? -10.158 3.987 20.878 1.00 94.69 179 HIS A C 1
ATOM 1410 O O . HIS A 1 179 ? -9.009 4.110 21.308 1.00 94.69 179 HIS A O 1
ATOM 1416 N N . LEU A 1 180 ? -10.454 3.418 19.718 1.00 95.25 180 LEU A N 1
ATOM 1417 C CA . LEU A 1 180 ? -9.509 2.789 18.812 1.00 95.25 180 LEU A CA 1
ATOM 1418 C C . LEU A 1 180 ? -9.512 3.498 17.459 1.00 95.25 180 LEU A C 1
ATOM 1420 O O . LEU A 1 180 ? -10.520 4.080 17.040 1.00 95.25 180 LEU A O 1
ATOM 1424 N N . ALA A 1 181 ? -8.379 3.391 16.777 1.00 96.81 181 ALA A N 1
ATOM 1425 C CA . ALA A 1 181 ? -8.174 3.819 15.404 1.00 96.81 181 ALA A CA 1
ATOM 1426 C C . ALA A 1 181 ? -7.458 2.713 14.618 1.00 96.81 181 ALA A C 1
ATOM 1428 O O . ALA A 1 181 ? -6.835 1.820 15.196 1.00 96.81 181 ALA A O 1
ATOM 1429 N N . VAL A 1 182 ? -7.539 2.766 13.290 1.00 97.38 182 VAL A N 1
ATOM 1430 C CA . VAL A 1 182 ? -6.777 1.873 12.413 1.00 97.38 182 VAL A CA 1
ATOM 1431 C C . VAL A 1 182 ? -5.589 2.643 11.856 1.00 97.38 182 VAL A C 1
ATOM 1433 O O . VAL A 1 182 ? -5.748 3.700 11.246 1.00 97.38 182 VAL A O 1
ATOM 1436 N N . LYS A 1 183 ? -4.392 2.100 12.072 1.00 97.94 183 LYS A N 1
ATOM 1437 C CA . LYS A 1 183 ? -3.164 2.530 11.414 1.00 97.94 183 LYS A CA 1
ATOM 1438 C C . LYS A 1 183 ? -3.039 1.755 10.110 1.00 97.94 183 LYS A C 1
ATOM 1440 O O . LYS A 1 183 ? -2.937 0.532 10.124 1.00 97.94 183 LYS A O 1
ATOM 1445 N N . ILE A 1 184 ? -3.014 2.457 8.989 1.00 98.50 184 ILE A N 1
ATOM 1446 C CA . ILE A 1 184 ? -2.859 1.883 7.654 1.00 98.50 184 ILE A CA 1
ATOM 1447 C C . ILE A 1 184 ? -1.465 2.230 7.156 1.00 98.50 184 ILE A C 1
ATOM 1449 O O . ILE A 1 184 ? -1.077 3.394 7.158 1.00 98.50 184 ILE A O 1
ATOM 1453 N N . ILE A 1 185 ? -0.699 1.229 6.737 1.00 98.38 185 ILE A N 1
ATOM 1454 C CA . ILE A 1 185 ? 0.690 1.385 6.313 1.00 98.38 185 ILE A CA 1
ATOM 1455 C C . ILE A 1 185 ? 0.803 0.902 4.872 1.00 98.38 185 ILE A C 1
ATOM 1457 O O . ILE A 1 185 ? 0.663 -0.289 4.584 1.00 98.38 185 ILE A O 1
ATOM 1461 N N . SER A 1 186 ? 1.090 1.838 3.974 1.00 98.06 186 SER A N 1
ATOM 1462 C CA . SER A 1 186 ? 1.360 1.566 2.567 1.00 98.06 186 SER A CA 1
ATOM 1463 C C . SER A 1 186 ? 2.480 2.484 2.073 1.00 98.06 186 SER A C 1
ATOM 1465 O O . SER A 1 186 ? 2.220 3.557 1.519 1.00 98.06 186 SER A O 1
ATOM 1467 N N . PRO A 1 187 ? 3.752 2.106 2.304 1.00 97.00 187 PRO A N 1
ATOM 1468 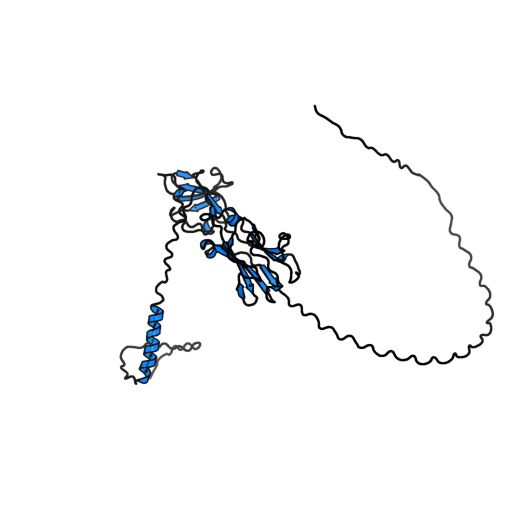C CA . PRO A 1 187 ? 4.868 3.031 2.152 1.00 97.00 187 PRO A CA 1
ATOM 1469 C C . PRO A 1 187 ? 5.021 3.541 0.723 1.00 97.00 187 PRO A C 1
ATOM 1471 O O . PRO A 1 187 ? 5.115 4.744 0.509 1.00 97.00 187 PRO A O 1
ATOM 1474 N N . ASN A 1 188 ? 4.988 2.635 -0.256 1.00 96.62 188 ASN A N 1
ATOM 1475 C CA . ASN A 1 188 ? 5.213 2.990 -1.652 1.00 96.62 188 ASN A CA 1
ATOM 1476 C C . ASN A 1 188 ? 3.994 3.687 -2.266 1.00 96.62 188 ASN A C 1
ATOM 1478 O O . ASN A 1 188 ? 4.145 4.706 -2.937 1.00 96.62 188 ASN A O 1
ATOM 1482 N N . VAL A 1 189 ? 2.784 3.175 -2.022 1.00 96.50 189 VAL A N 1
ATOM 1483 C CA . VAL A 1 189 ? 1.565 3.756 -2.602 1.00 96.50 189 VAL A CA 1
ATOM 1484 C C . VAL A 1 189 ? 1.303 5.136 -2.012 1.00 96.50 189 VAL A C 1
ATOM 1486 O O . VAL A 1 189 ? 1.182 6.099 -2.765 1.00 96.50 189 VAL A O 1
ATOM 1489 N N . GLY A 1 190 ? 1.317 5.272 -0.684 1.00 95.75 190 GLY A N 1
ATOM 1490 C CA . GLY A 1 190 ? 1.077 6.560 -0.034 1.00 95.75 190 GLY A CA 1
ATOM 1491 C C . GLY A 1 190 ? 2.079 7.644 -0.452 1.00 95.75 190 GLY A C 1
ATOM 1492 O O . GLY A 1 190 ? 1.713 8.806 -0.662 1.00 95.75 190 GLY A O 1
ATOM 1493 N N . SER A 1 191 ? 3.346 7.264 -0.650 1.00 95.38 191 SER A N 1
ATOM 1494 C CA . SER A 1 191 ? 4.403 8.191 -1.069 1.00 95.38 191 SER A CA 1
ATOM 1495 C C . SER A 1 191 ? 4.389 8.540 -2.556 1.00 95.38 191 SER A C 1
ATOM 1497 O O . SER A 1 191 ? 4.659 9.692 -2.890 1.00 95.38 191 SER A O 1
ATOM 1499 N N . PHE A 1 192 ? 4.117 7.579 -3.445 1.00 94.50 192 PHE A N 1
ATOM 1500 C CA . PHE A 1 192 ? 4.419 7.734 -4.875 1.00 94.50 192 PHE A CA 1
ATOM 1501 C C . PHE A 1 192 ? 3.210 7.636 -5.804 1.00 94.50 192 PHE A C 1
ATOM 1503 O O . PHE A 1 192 ? 3.278 8.146 -6.921 1.00 94.50 192 PHE A O 1
ATOM 1510 N N . TYR A 1 193 ? 2.107 7.014 -5.385 1.00 92.75 193 TYR A N 1
ATOM 1511 C CA . TYR A 1 193 ? 0.940 6.878 -6.251 1.00 92.75 193 TYR A CA 1
ATOM 1512 C C . TYR A 1 193 ? 0.176 8.197 -6.352 1.00 92.75 193 TYR A C 1
ATOM 1514 O O . TYR A 1 193 ? -0.300 8.712 -5.340 1.00 92.75 193 TYR A O 1
ATOM 1522 N N . ARG A 1 194 ? 0.002 8.727 -7.563 1.00 89.06 194 ARG A N 1
ATOM 1523 C CA . ARG A 1 194 ? -0.896 9.852 -7.850 1.00 89.06 194 ARG A CA 1
ATOM 1524 C C . ARG A 1 194 ? -1.549 9.632 -9.210 1.00 89.06 194 ARG A C 1
ATOM 1526 O O . ARG A 1 194 ? -0.843 9.417 -10.190 1.00 89.06 194 ARG A O 1
ATOM 1533 N N . ASP A 1 195 ? -2.869 9.757 -9.275 1.00 84.94 195 ASP A N 1
ATOM 1534 C CA . ASP A 1 195 ? -3.621 9.778 -10.534 1.00 84.94 195 ASP A CA 1
ATOM 1535 C C . ASP A 1 195 ? -4.414 11.080 -10.625 1.00 84.94 195 ASP A C 1
ATOM 1537 O O . ASP A 1 195 ? -5.393 11.266 -9.904 1.00 84.94 195 ASP A O 1
ATOM 1541 N N . ASN A 1 196 ? -3.969 12.012 -11.473 1.00 85.00 196 ASN A N 1
ATOM 1542 C CA . ASN A 1 196 ? -4.583 13.338 -11.613 1.00 85.00 196 ASN A CA 1
ATOM 1543 C C . ASN A 1 196 ? -4.795 14.043 -10.255 1.00 85.00 196 ASN A C 1
ATOM 1545 O O . ASN A 1 196 ? -5.862 14.585 -9.979 1.00 85.00 196 ASN A O 1
ATOM 1549 N N . ASN A 1 197 ? -3.766 14.005 -9.399 1.00 85.31 197 ASN A N 1
ATOM 1550 C CA . ASN A 1 197 ? -3.757 14.477 -8.006 1.00 85.31 197 ASN A CA 1
ATOM 1551 C C . ASN A 1 197 ? -4.635 13.692 -7.013 1.00 85.31 197 ASN A C 1
ATOM 1553 O O . ASN A 1 197 ? -4.663 14.057 -5.839 1.00 85.31 197 ASN A O 1
ATOM 1557 N N . ASN A 1 198 ? -5.281 12.605 -7.430 1.00 90.50 198 ASN A N 1
ATOM 1558 C CA . ASN A 1 198 ? -6.008 11.717 -6.529 1.00 90.50 198 ASN A CA 1
ATOM 1559 C C . ASN A 1 198 ? -5.073 10.682 -5.899 1.00 90.50 198 ASN A C 1
ATOM 1561 O O . ASN A 1 198 ? -4.110 10.213 -6.520 1.00 90.50 198 ASN A O 1
ATOM 1565 N N . TYR A 1 199 ? -5.393 10.316 -4.663 1.00 95.31 199 TYR A N 1
ATOM 1566 C CA . TYR A 1 199 ? -4.718 9.265 -3.914 1.00 95.31 199 TYR A CA 1
ATOM 1567 C C . TYR A 1 199 ? -5.361 7.903 -4.186 1.00 95.31 199 TYR A C 1
ATOM 1569 O O . TYR A 1 199 ? -6.492 7.810 -4.664 1.00 95.31 199 TYR A O 1
ATOM 1577 N N . ALA A 1 200 ? -4.632 6.835 -3.868 1.00 96.00 200 ALA A N 1
ATOM 1578 C CA . ALA A 1 200 ? -5.240 5.517 -3.754 1.00 96.00 200 ALA A CA 1
ATOM 1579 C C . ALA A 1 200 ? -6.182 5.493 -2.540 1.00 96.00 200 ALA A C 1
ATOM 1581 O O . ALA A 1 200 ? -5.945 6.189 -1.551 1.00 96.00 200 ALA A O 1
ATOM 1582 N N . GLU A 1 201 ? -7.226 4.677 -2.609 1.00 97.25 201 GLU A N 1
ATOM 1583 C CA . GLU A 1 201 ? -8.223 4.527 -1.552 1.00 97.25 201 GLU A CA 1
ATOM 1584 C C . GLU A 1 201 ? -8.312 3.066 -1.110 1.00 97.25 201 GLU A C 1
ATOM 1586 O O . GLU A 1 201 ? -8.253 2.150 -1.937 1.00 97.25 201 GLU A O 1
ATOM 1591 N N . VAL A 1 202 ? -8.543 2.858 0.185 1.00 98.50 202 VAL A N 1
ATOM 1592 C CA . VAL A 1 202 ? -8.840 1.546 0.773 1.00 98.50 202 VAL A CA 1
ATOM 1593 C C . VAL A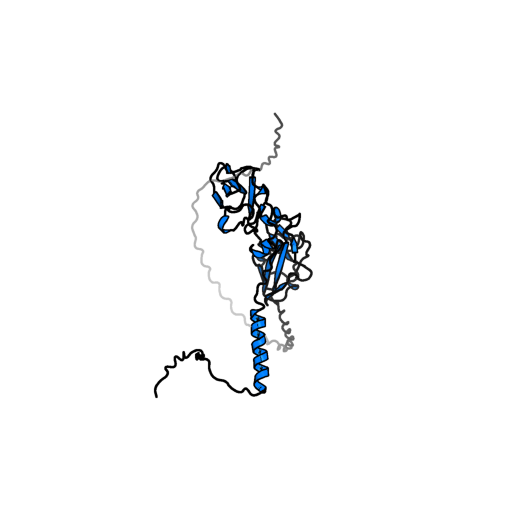 1 202 ? -10.147 1.585 1.560 1.00 98.50 202 VAL A C 1
ATOM 1595 O O . VAL A 1 202 ? -10.520 2.614 2.121 1.00 98.50 202 VAL A O 1
ATOM 1598 N N . ASP A 1 203 ? -10.842 0.455 1.613 1.00 98.25 203 ASP A N 1
ATOM 1599 C CA . ASP A 1 203 ? -11.951 0.227 2.536 1.00 98.25 203 ASP A CA 1
ATOM 1600 C C . ASP A 1 203 ? -11.437 -0.626 3.700 1.00 98.25 203 ASP A C 1
ATOM 1602 O O . ASP A 1 203 ? -10.904 -1.712 3.481 1.00 98.25 203 ASP A O 1
ATOM 1606 N N . VAL A 1 204 ? -11.596 -0.164 4.940 1.00 98.25 204 VAL A N 1
ATOM 1607 C CA . VAL A 1 204 ? -11.358 -1.009 6.116 1.00 98.25 204 VAL A CA 1
ATOM 1608 C C . VAL A 1 204 ? -12.659 -1.712 6.467 1.00 98.25 204 VAL A C 1
ATOM 1610 O O . VAL A 1 204 ? -13.665 -1.085 6.804 1.00 98.25 204 VAL A O 1
ATOM 1613 N N . ILE A 1 205 ? -12.626 -3.032 6.366 1.00 97.94 205 ILE A N 1
ATOM 1614 C CA . ILE A 1 205 ? -13.777 -3.906 6.502 1.00 97.94 205 ILE A CA 1
ATOM 1615 C C . ILE A 1 205 ? -13.686 -4.618 7.842 1.00 97.94 205 ILE A C 1
ATOM 1617 O O . ILE A 1 205 ? -12.708 -5.303 8.138 1.00 97.94 205 ILE A O 1
ATOM 1621 N N . LEU A 1 206 ? -14.738 -4.458 8.637 1.00 96.88 206 LEU A N 1
ATOM 1622 C CA . LEU A 1 206 ? -15.018 -5.273 9.802 1.00 96.88 206 LEU A CA 1
ATOM 1623 C C . LEU A 1 206 ? -15.832 -6.493 9.374 1.00 96.88 206 LEU A C 1
ATOM 1625 O O . LEU A 1 206 ? -16.914 -6.351 8.804 1.00 96.88 206 LEU A O 1
ATOM 1629 N N . ILE A 1 207 ? -15.341 -7.676 9.719 1.00 96.88 207 ILE A N 1
ATOM 1630 C CA . ILE A 1 207 ? -15.997 -8.962 9.517 1.00 96.88 207 ILE A CA 1
ATOM 1631 C C . ILE A 1 207 ? -16.459 -9.456 10.889 1.00 96.88 207 ILE A C 1
ATOM 1633 O O . ILE A 1 207 ? -15.655 -9.706 11.788 1.00 96.88 207 ILE A O 1
ATOM 1637 N N . GLY A 1 208 ? -17.774 -9.546 11.078 1.00 95.06 208 GLY A N 1
ATOM 1638 C CA . GLY A 1 208 ? -18.365 -10.032 12.324 1.00 95.06 208 GLY A CA 1
ATOM 1639 C C . GLY A 1 208 ? -18.331 -11.564 12.459 1.00 95.06 208 GLY A C 1
ATOM 1640 O O . GLY A 1 208 ? -18.077 -12.265 11.480 1.00 95.06 208 GLY A O 1
ATOM 1641 N N . PRO A 1 209 ? -18.717 -12.119 13.626 1.00 93.50 209 PRO A N 1
ATOM 1642 C CA . PRO A 1 209 ? -18.647 -13.560 13.912 1.00 93.50 209 PRO A CA 1
ATOM 1643 C C . PRO A 1 209 ? -19.453 -14.451 12.954 1.00 93.50 209 PRO A C 1
ATOM 1645 O O . PRO A 1 209 ? -19.169 -15.635 12.804 1.00 93.50 209 PRO A O 1
ATOM 1648 N N . ALA A 1 210 ? -20.491 -13.891 12.327 1.00 92.62 210 ALA A N 1
ATOM 1649 C CA . ALA A 1 210 ? -21.326 -14.575 11.340 1.00 92.62 210 ALA A CA 1
ATOM 1650 C C . ALA A 1 210 ? -20.867 -14.340 9.884 1.00 92.62 210 ALA A C 1
ATOM 1652 O O . ALA A 1 210 ? -21.587 -14.704 8.958 1.00 92.62 210 ALA A O 1
ATOM 1653 N N . GLY A 1 211 ? -19.715 -13.692 9.677 1.00 93.00 211 GLY A N 1
ATOM 1654 C CA . GLY A 1 211 ? -19.184 -13.325 8.361 1.00 93.00 211 GLY A CA 1
ATOM 1655 C C . GLY A 1 211 ? -19.819 -12.077 7.739 1.00 93.00 211 GLY A C 1
ATOM 1656 O O . GLY A 1 211 ? -19.609 -11.810 6.561 1.00 93.00 211 GLY A O 1
ATOM 1657 N N . ALA A 1 212 ? -20.622 -11.317 8.492 1.00 94.44 212 ALA A N 1
ATOM 1658 C CA . ALA A 1 212 ? -21.187 -10.063 8.000 1.00 94.44 212 ALA A CA 1
ATOM 1659 C C . ALA A 1 212 ? -20.085 -9.004 7.867 1.00 94.44 212 ALA A C 1
ATOM 1661 O O . ALA A 1 212 ? -19.393 -8.722 8.845 1.00 94.44 212 ALA A O 1
ATOM 1662 N N . GLU A 1 213 ? -19.958 -8.413 6.681 1.00 97.38 213 GLU A N 1
ATOM 1663 C CA . GLU A 1 213 ? -18.972 -7.372 6.386 1.00 97.38 213 GLU A CA 1
ATOM 1664 C C . GLU A 1 213 ? -19.590 -5.970 6.488 1.00 97.38 213 GLU A C 1
ATOM 1666 O O . GLU A 1 213 ? -20.709 -5.732 6.026 1.00 97.38 213 GLU A O 1
ATOM 1671 N N . THR A 1 214 ? -18.862 -5.025 7.081 1.00 96.94 214 THR A N 1
ATOM 1672 C CA . THR A 1 214 ? -19.254 -3.610 7.160 1.00 96.94 214 THR A CA 1
ATOM 1673 C C . THR A 1 214 ? -18.029 -2.703 7.208 1.00 96.94 214 THR A C 1
ATOM 1675 O O . THR A 1 214 ? -17.025 -3.042 7.823 1.00 96.94 214 THR A O 1
ATOM 1678 N N . THR A 1 215 ? -18.116 -1.515 6.611 1.00 97.00 215 THR A N 1
ATOM 1679 C CA . THR A 1 215 ? -17.120 -0.439 6.790 1.00 97.00 215 THR A CA 1
ATOM 1680 C C . THR A 1 215 ? -17.520 0.550 7.886 1.00 97.00 215 THR A C 1
ATOM 1682 O O . THR A 1 215 ? -16.768 1.464 8.210 1.00 97.00 215 THR A O 1
ATOM 1685 N N . ARG A 1 216 ? -18.721 0.402 8.458 1.00 95.81 216 ARG A N 1
ATOM 1686 C CA . ARG A 1 216 ? -19.221 1.245 9.548 1.00 95.81 216 ARG A CA 1
ATOM 1687 C C . ARG A 1 216 ? -19.119 0.527 10.884 1.00 95.81 216 ARG A C 1
ATOM 1689 O O . ARG A 1 216 ? -19.694 -0.552 11.036 1.00 95.81 216 ARG A O 1
ATOM 1696 N N . ILE A 1 217 ? -18.459 1.170 11.848 1.00 93.50 217 ILE A N 1
ATOM 1697 C CA . ILE A 1 217 ? -18.325 0.703 13.233 1.00 93.50 217 ILE A CA 1
ATOM 1698 C C . ILE A 1 217 ? -18.721 1.855 14.159 1.00 93.50 217 ILE A C 1
ATOM 1700 O O . ILE A 1 217 ? -18.029 2.869 14.232 1.00 93.50 217 ILE A O 1
ATOM 1704 N N . GLY A 1 218 ? -19.861 1.731 14.842 1.00 89.94 218 GLY A N 1
ATOM 1705 C CA . GLY A 1 218 ? -20.413 2.833 15.633 1.00 89.94 218 GLY A CA 1
ATOM 1706 C C . GLY A 1 218 ? -20.641 4.078 14.768 1.00 89.94 218 GLY A C 1
ATOM 1707 O O . GLY A 1 218 ? -21.403 4.041 13.801 1.00 89.94 218 GLY A O 1
ATOM 1708 N N . THR A 1 219 ? -19.975 5.181 15.112 1.00 88.44 219 THR A N 1
ATOM 1709 C CA . THR A 1 219 ? -20.010 6.435 14.341 1.00 88.44 219 THR A CA 1
ATOM 1710 C C . THR A 1 219 ? -18.926 6.539 13.269 1.00 88.44 219 THR A C 1
ATOM 1712 O O . THR A 1 219 ? -19.002 7.449 12.446 1.00 88.44 219 THR A O 1
ATOM 1715 N N . ALA A 1 220 ? -17.932 5.646 13.267 1.00 94.19 220 ALA A N 1
ATOM 1716 C CA . ALA A 1 220 ? -16.834 5.684 12.309 1.00 94.19 220 ALA A CA 1
ATOM 1717 C C . ALA A 1 220 ? -17.256 5.110 10.946 1.00 94.19 220 ALA A C 1
ATOM 1719 O O . ALA A 1 220 ? -17.881 4.047 10.873 1.00 94.19 220 ALA A O 1
ATOM 1720 N N . ASP A 1 221 ? -16.900 5.809 9.864 1.00 95.81 221 ASP A N 1
ATOM 1721 C CA . ASP A 1 221 ? -17.059 5.350 8.477 1.00 95.81 221 ASP A CA 1
ATOM 1722 C C . ASP A 1 221 ? -15.678 5.110 7.875 1.00 95.81 221 ASP A C 1
ATOM 1724 O O . ASP A 1 221 ? -14.974 6.048 7.505 1.00 95.81 221 ASP A O 1
ATOM 1728 N N . LEU A 1 222 ? -15.285 3.844 7.806 1.00 96.88 222 LEU A N 1
ATOM 1729 C CA . LEU A 1 222 ? -13.953 3.430 7.388 1.00 96.88 222 LEU A CA 1
ATOM 1730 C C . LEU A 1 222 ? -13.890 3.062 5.897 1.00 96.88 222 LEU A C 1
ATOM 1732 O O . LEU A 1 222 ? -13.040 2.278 5.478 1.00 96.88 222 LEU A O 1
ATOM 1736 N N . SER A 1 223 ? -14.803 3.605 5.089 1.00 97.12 223 SER A N 1
ATOM 1737 C CA . SER A 1 223 ? -14.778 3.446 3.636 1.00 97.12 223 SER A CA 1
ATOM 1738 C C . SER A 1 223 ? -14.017 4.577 2.937 1.00 97.12 223 SER A C 1
ATOM 1740 O O . SER A 1 223 ? -14.035 5.728 3.376 1.00 97.12 223 SER A O 1
ATOM 1742 N N . GLY A 1 224 ? -13.358 4.257 1.821 1.00 96.62 224 GLY A N 1
ATOM 1743 C CA . GLY A 1 224 ? -12.686 5.224 0.950 1.00 96.62 224 GLY A CA 1
ATOM 1744 C C . GLY A 1 224 ? -11.635 6.050 1.687 1.00 96.62 224 GLY A C 1
ATOM 1745 O O . GLY A 1 224 ? -11.635 7.278 1.607 1.00 96.62 224 GLY A O 1
ATOM 1746 N N . ILE A 1 225 ? -10.792 5.400 2.484 1.00 97.56 225 ILE A N 1
ATOM 1747 C CA . ILE A 1 225 ? -9.704 6.062 3.199 1.00 97.56 225 ILE A CA 1
ATOM 1748 C C . ILE A 1 225 ? -8.571 6.326 2.212 1.00 97.56 225 ILE A C 1
ATOM 1750 O O . ILE A 1 225 ? -8.018 5.393 1.631 1.00 97.56 225 ILE A O 1
ATOM 1754 N N . GLU A 1 226 ? -8.239 7.600 2.022 1.00 97.25 226 GLU A N 1
ATOM 1755 C CA . GLU A 1 226 ? -7.178 8.029 1.115 1.00 97.25 226 GLU A CA 1
ATOM 1756 C C . GLU A 1 226 ? -5.791 7.778 1.717 1.00 97.25 226 GLU A C 1
ATOM 1758 O O . GLU A 1 226 ? -5.483 8.189 2.838 1.00 97.25 226 GLU A O 1
ATOM 1763 N N . LEU A 1 227 ? -4.915 7.150 0.936 1.00 97.31 227 LEU A N 1
ATOM 1764 C CA . LEU A 1 227 ? -3.523 6.909 1.301 1.00 97.31 227 LEU A CA 1
ATOM 1765 C C . LEU A 1 227 ? -2.671 8.136 0.963 1.00 97.31 227 LEU A C 1
ATOM 1767 O O . LEU A 1 227 ? -1.971 8.177 -0.048 1.00 97.31 227 LEU A O 1
ATOM 1771 N N . THR A 1 228 ? -2.754 9.165 1.805 1.00 95.81 228 THR A N 1
ATOM 1772 C CA . THR A 1 228 ? -2.088 10.459 1.561 1.00 95.81 228 THR A CA 1
ATOM 1773 C C . THR A 1 228 ? -0.590 10.467 1.876 1.00 95.81 228 THR A C 1
ATOM 1775 O O . THR A 1 228 ? 0.159 11.314 1.383 1.00 95.81 228 THR A O 1
ATOM 1778 N N . ARG A 1 229 ? -0.145 9.511 2.694 1.00 95.88 229 ARG A N 1
ATOM 1779 C CA . ARG A 1 229 ? 1.230 9.323 3.175 1.00 95.88 229 ARG A CA 1
ATOM 1780 C C . ARG A 1 229 ? 1.503 7.838 3.407 1.00 95.88 229 ARG A C 1
ATOM 1782 O O . ARG A 1 229 ? 0.599 7.014 3.316 1.00 95.88 229 ARG A O 1
ATOM 1789 N N . SER A 1 230 ? 2.760 7.503 3.701 1.00 96.94 230 SER A N 1
ATOM 1790 C CA . SER A 1 230 ? 3.206 6.125 3.954 1.00 96.94 230 SER A CA 1
ATOM 1791 C C . SER A 1 230 ? 2.454 5.436 5.096 1.00 96.94 230 SER A C 1
ATOM 1793 O O . SER A 1 230 ? 2.304 4.217 5.073 1.00 96.94 230 SER A O 1
ATOM 1795 N N . GLU A 1 231 ? 1.996 6.211 6.079 1.00 97.50 231 GLU A N 1
ATOM 1796 C CA . GLU A 1 231 ? 1.192 5.751 7.209 1.00 97.50 231 GLU A CA 1
ATOM 1797 C C . GLU A 1 231 ? 0.016 6.708 7.411 1.00 97.50 231 GLU A C 1
ATOM 1799 O O . GLU A 1 231 ? 0.237 7.913 7.463 1.00 97.50 231 GLU A O 1
ATOM 1804 N N . VAL A 1 232 ? -1.205 6.188 7.514 1.00 97.62 232 VAL A N 1
ATOM 1805 C CA . VAL A 1 232 ? -2.441 6.962 7.698 1.00 97.62 232 VAL A CA 1
ATOM 1806 C C . VAL A 1 232 ? -3.185 6.437 8.920 1.00 97.62 232 VAL A C 1
ATOM 1808 O O . VAL A 1 232 ? -3.410 5.233 9.035 1.00 97.62 232 VAL A O 1
ATOM 1811 N N . PHE A 1 233 ? -3.602 7.334 9.807 1.00 97.56 233 PHE A N 1
ATOM 1812 C CA . PHE A 1 233 ? -4.463 7.020 10.950 1.00 97.56 233 PHE A CA 1
ATOM 1813 C C . PHE A 1 233 ? -5.912 7.426 10.675 1.00 97.56 233 PHE A C 1
ATOM 1815 O O . PHE A 1 233 ? -6.192 8.543 10.233 1.00 97.56 233 PHE A O 1
ATOM 1822 N N . THR A 1 234 ? -6.862 6.523 10.926 1.00 96.50 234 THR A N 1
ATOM 1823 C CA . THR A 1 234 ? -8.271 6.772 10.577 1.00 96.50 234 THR A CA 1
ATOM 1824 C C . THR A 1 234 ? -8.902 7.938 11.329 1.00 96.50 234 THR A C 1
ATOM 1826 O O . THR A 1 234 ? -9.824 8.548 10.804 1.00 96.50 234 THR A O 1
ATOM 1829 N N . ASP A 1 235 ? -8.442 8.249 12.536 1.00 94.44 235 ASP A N 1
ATOM 1830 C CA . ASP A 1 235 ? -9.020 9.267 13.414 1.00 94.44 235 ASP A CA 1
ATOM 1831 C C . ASP A 1 235 ? -8.435 10.673 13.220 1.00 94.44 235 ASP A C 1
ATOM 1833 O O . ASP A 1 235 ? -9.183 11.627 13.407 1.00 94.44 235 ASP A O 1
ATOM 1837 N N . THR A 1 236 ? -7.160 10.807 12.832 1.00 92.50 236 THR A N 1
ATOM 1838 C CA . THR A 1 236 ? -6.486 12.119 12.674 1.00 92.50 236 THR A CA 1
ATOM 1839 C C . THR A 1 236 ? -6.132 12.497 11.243 1.00 92.50 236 THR A C 1
ATOM 1841 O O . THR A 1 236 ? -6.012 13.677 10.929 1.00 92.50 236 THR A O 1
ATOM 1844 N N . ASP A 1 237 ? -5.866 11.515 10.381 1.00 88.25 237 ASP A N 1
ATOM 1845 C CA . ASP A 1 237 ? -5.374 11.785 9.027 1.00 88.25 237 ASP A CA 1
ATOM 1846 C C . ASP A 1 237 ? -6.507 11.752 8.012 1.00 88.25 237 ASP A C 1
ATOM 1848 O O . ASP A 1 237 ? -6.549 12.556 7.085 1.00 88.25 237 ASP A O 1
ATOM 1852 N N . ALA A 1 238 ? -7.409 10.790 8.193 1.00 86.81 238 ALA A N 1
ATOM 1853 C CA . ALA A 1 238 ? -8.599 10.632 7.375 1.00 86.81 238 ALA A CA 1
ATOM 1854 C C . ALA A 1 238 ? -9.857 11.222 8.038 1.00 86.81 238 ALA A C 1
ATOM 1856 O O . ALA A 1 238 ? -10.914 11.231 7.407 1.00 86.81 238 ALA A O 1
ATOM 1857 N N . ASP A 1 239 ? -9.755 11.663 9.301 1.00 89.06 239 ASP A N 1
ATOM 1858 C CA . ASP A 1 239 ? -10.839 12.246 10.104 1.00 89.06 239 ASP A CA 1
ATOM 1859 C C . ASP A 1 239 ? -12.142 11.417 10.078 1.00 89.06 239 ASP A C 1
ATOM 1861 O O . ASP A 1 239 ? -13.259 11.938 10.047 1.00 89.06 239 ASP A O 1
ATOM 1865 N N . ARG A 1 240 ? -12.013 10.084 10.086 1.00 90.56 240 ARG A N 1
ATOM 1866 C CA . ARG A 1 240 ? -13.131 9.122 10.051 1.00 90.56 240 ARG A CA 1
ATOM 1867 C C . ARG A 1 240 ? -13.725 8.826 11.426 1.00 90.56 240 ARG A C 1
ATOM 1869 O O . ARG A 1 240 ? -14.689 8.067 11.521 1.00 90.56 240 ARG A O 1
ATOM 1876 N N . GLY A 1 241 ? -13.180 9.434 12.477 1.00 90.25 241 GLY A N 1
ATOM 1877 C CA . GLY A 1 241 ? -13.564 9.197 13.864 1.00 90.25 241 GLY A CA 1
ATOM 1878 C C . GLY A 1 241 ? -12.940 7.933 14.458 1.00 90.25 241 GLY A C 1
ATOM 1879 O O . GLY A 1 241 ? -12.142 7.239 13.829 1.00 90.25 241 GLY A O 1
ATOM 1880 N N . THR A 1 242 ? -13.315 7.650 15.704 1.00 94.38 242 THR A N 1
ATOM 1881 C CA . THR A 1 242 ? -12.866 6.476 16.462 1.00 94.38 242 THR A CA 1
ATOM 1882 C C . THR A 1 242 ? -14.013 5.491 16.647 1.00 94.38 242 THR A C 1
ATOM 1884 O O . THR A 1 242 ? -15.188 5.847 16.518 1.00 94.38 242 THR A O 1
ATOM 1887 N N . PHE A 1 243 ? -13.675 4.251 16.981 1.00 94.62 243 PHE A N 1
ATOM 1888 C CA . PHE A 1 243 ? -14.639 3.219 17.355 1.00 94.62 243 PHE A CA 1
ATOM 1889 C C . PHE A 1 243 ? -14.222 2.548 18.663 1.00 94.62 243 PHE A C 1
ATOM 1891 O O . PHE A 1 243 ? -13.082 2.676 19.105 1.00 94.62 243 PHE A O 1
ATOM 1898 N N . THR A 1 244 ? -15.148 1.837 19.297 1.00 93.50 244 THR A N 1
ATOM 1899 C CA . THR A 1 244 ? -14.900 1.096 20.537 1.00 93.50 244 THR A CA 1
ATOM 1900 C C . THR A 1 244 ? -15.316 -0.365 20.386 1.00 93.50 244 THR A C 1
ATOM 1902 O O . THR A 1 244 ? -16.137 -0.707 19.533 1.00 93.50 244 THR A O 1
ATOM 1905 N N . LEU A 1 245 ? -14.810 -1.249 21.253 1.00 89.50 245 LEU A N 1
ATOM 1906 C CA . LEU A 1 245 ? -15.251 -2.653 21.263 1.00 89.50 245 LEU A CA 1
ATOM 1907 C C . LEU A 1 245 ? -16.744 -2.776 21.604 1.00 89.50 245 LEU A C 1
ATOM 1909 O O . LEU A 1 245 ? -17.400 -3.726 21.185 1.00 89.50 245 LEU A O 1
ATOM 1913 N N . LYS A 1 246 ? -17.316 -1.805 22.331 1.00 90.25 246 LYS A N 1
ATOM 1914 C CA . LYS A 1 246 ? -18.752 -1.776 22.629 1.00 90.25 246 LYS A CA 1
ATOM 1915 C C . LYS A 1 246 ? -19.617 -1.671 21.372 1.00 90.25 246 LYS A C 1
ATOM 1917 O O . LYS A 1 246 ? -20.725 -2.215 21.381 1.00 90.25 246 LYS A O 1
ATOM 1922 N N . ASP A 1 247 ? -19.117 -0.997 20.339 1.00 90.88 247 ASP A N 1
ATOM 1923 C CA . ASP A 1 247 ? -19.811 -0.784 19.064 1.00 90.88 247 ASP A CA 1
ATOM 1924 C C . ASP A 1 247 ? -19.865 -2.058 18.206 1.00 90.88 247 ASP A C 1
ATOM 1926 O O . ASP A 1 247 ? -20.646 -2.148 17.259 1.00 90.88 247 ASP A O 1
ATOM 1930 N N . MET A 1 248 ? -19.055 -3.057 18.559 1.00 89.12 248 MET A N 1
ATOM 1931 C CA . MET A 1 248 ? -18.963 -4.361 17.908 1.00 89.12 248 MET A CA 1
ATOM 1932 C C . MET A 1 248 ? -19.842 -5.363 18.667 1.00 89.12 248 MET A C 1
ATOM 1934 O O . MET A 1 248 ? -19.986 -5.255 19.878 1.00 89.12 248 MET A O 1
ATOM 1938 N N . GLY A 1 249 ? -20.456 -6.352 18.015 1.00 88.12 249 GLY A N 1
ATOM 1939 C CA . GLY A 1 249 ? -21.205 -7.397 18.734 1.00 88.12 249 GLY A CA 1
ATOM 1940 C C . GLY A 1 249 ? -20.297 -8.238 19.652 1.00 88.12 249 GLY A C 1
ATOM 1941 O O . GLY A 1 249 ? -19.077 -8.109 19.598 1.00 88.12 249 GLY A O 1
ATOM 1942 N N . PRO A 1 250 ? -20.832 -9.112 20.522 1.00 90.56 250 PRO A N 1
ATOM 1943 C CA . PRO A 1 250 ? -20.002 -10.126 21.172 1.00 90.56 250 PRO A CA 1
ATOM 1944 C C . PRO A 1 250 ? -19.458 -11.135 20.147 1.00 90.56 250 PRO A C 1
ATOM 1946 O O . PRO A 1 250 ? -20.111 -11.410 19.141 1.00 90.56 250 PRO A O 1
ATOM 1949 N N . GLY A 1 251 ? -18.294 -11.723 20.431 1.00 91.12 251 GLY A N 1
ATOM 1950 C CA . GLY A 1 251 ? -17.653 -12.754 19.608 1.00 91.12 251 GLY A CA 1
ATOM 1951 C C . GLY A 1 251 ? -16.380 -12.293 18.895 1.00 91.12 251 GLY A C 1
ATOM 1952 O O . GLY A 1 251 ? -15.878 -11.190 19.125 1.00 91.12 251 GLY A O 1
ATOM 1953 N N . VAL A 1 252 ? -15.852 -13.168 18.036 1.00 92.81 252 VAL A N 1
ATOM 1954 C CA . VAL A 1 252 ? -14.635 -12.915 17.254 1.00 92.81 252 VAL A CA 1
ATOM 1955 C C . VAL A 1 252 ? -14.956 -12.035 16.053 1.00 92.81 252 VAL A C 1
ATOM 1957 O O . VAL A 1 252 ? -15.870 -12.326 15.285 1.00 92.81 252 VAL A O 1
ATOM 1960 N N . HIS A 1 253 ? -14.198 -10.959 15.918 1.00 93.44 253 HIS A N 1
ATOM 1961 C CA . HIS A 1 253 ? -14.268 -10.011 14.822 1.00 93.44 253 HIS A CA 1
ATOM 1962 C C . HIS A 1 253 ? -12.915 -9.956 14.131 1.00 93.44 253 HIS A C 1
ATOM 1964 O O . HIS A 1 253 ? -11.881 -10.046 14.792 1.00 93.44 253 HIS A O 1
ATOM 1970 N N . GLU A 1 254 ? -12.927 -9.755 12.824 1.00 96.00 254 GLU A N 1
ATOM 1971 C CA . GLU A 1 254 ? -11.725 -9.562 12.022 1.00 96.00 254 GLU A CA 1
ATOM 1972 C C . GLU A 1 254 ? -11.776 -8.206 11.330 1.00 96.00 254 GLU A C 1
ATOM 1974 O O . GLU A 1 254 ? -12.840 -7.753 10.914 1.00 96.00 254 GLU A O 1
ATOM 1979 N N . ILE A 1 255 ? -10.631 -7.542 11.218 1.00 96.50 255 ILE A N 1
ATOM 1980 C CA . ILE A 1 255 ? -10.484 -6.292 10.477 1.00 96.50 255 ILE A CA 1
ATOM 1981 C C . ILE A 1 255 ? -9.447 -6.500 9.379 1.00 96.50 255 ILE A C 1
ATOM 1983 O O . ILE A 1 255 ? -8.375 -7.052 9.635 1.00 96.50 255 ILE A O 1
ATOM 1987 N N . GLN A 1 256 ? -9.770 -6.040 8.171 1.00 98.12 256 GLN A N 1
ATOM 1988 C CA . GLN A 1 256 ? -8.890 -6.065 7.006 1.00 98.12 256 GLN A CA 1
ATOM 1989 C C . GLN A 1 256 ? -9.091 -4.793 6.175 1.00 98.12 256 GLN A C 1
ATOM 1991 O O . GLN A 1 256 ? -10.225 -4.390 5.929 1.00 98.12 256 GLN A O 1
ATOM 1996 N N . ALA A 1 257 ? -8.011 -4.163 5.715 1.00 98.38 257 ALA A N 1
ATOM 1997 C CA . ALA A 1 257 ? -8.081 -3.140 4.680 1.00 98.38 257 ALA A CA 1
ATOM 1998 C C . ALA A 1 257 ? -8.002 -3.797 3.304 1.00 98.38 257 ALA A C 1
ATOM 2000 O O . ALA A 1 257 ? -7.077 -4.564 3.033 1.00 98.38 257 ALA A O 1
ATOM 2001 N N . ARG A 1 258 ? -8.956 -3.459 2.439 1.00 98.25 258 ARG A N 1
ATOM 2002 C CA . ARG A 1 258 ? -9.001 -3.908 1.051 1.00 98.25 258 ARG A CA 1
ATOM 2003 C C . ARG A 1 258 ? -8.856 -2.741 0.096 1.00 98.25 258 ARG A C 1
ATOM 2005 O O . ARG A 1 258 ? -9.342 -1.638 0.363 1.00 98.25 258 ARG A O 1
ATOM 2012 N N . TRP A 1 259 ? -8.194 -2.976 -1.027 1.00 97.62 259 TRP A N 1
ATOM 2013 C CA . TRP A 1 259 ? -8.029 -1.955 -2.056 1.00 97.62 259 TRP A CA 1
ATOM 2014 C C . TRP A 1 259 ? -9.378 -1.546 -2.656 1.00 97.62 259 TRP A C 1
ATOM 2016 O O . TRP A 1 259 ? -10.171 -2.388 -3.069 1.00 97.62 259 TRP A O 1
ATOM 2026 N N . LYS A 1 260 ? -9.628 -0.234 -2.735 1.00 95.88 260 LYS A N 1
ATOM 2027 C CA . LYS A 1 260 ? -10.836 0.334 -3.351 1.00 95.88 260 LYS A CA 1
ATOM 2028 C C . LYS A 1 260 ? -10.512 1.053 -4.654 1.00 95.88 260 LYS A C 1
ATOM 2030 O O . LYS A 1 260 ? -11.174 0.835 -5.666 1.00 95.88 260 LYS A O 1
ATOM 2035 N N . LYS A 1 261 ? -9.499 1.926 -4.632 1.00 93.00 261 LYS A N 1
ATOM 2036 C CA . LYS A 1 261 ? -9.006 2.637 -5.816 1.00 93.00 261 LYS A CA 1
ATOM 2037 C C . LYS A 1 261 ? -7.478 2.689 -5.828 1.00 93.00 261 LYS A C 1
ATOM 2039 O O . LYS A 1 261 ? -6.884 2.859 -4.767 1.00 93.00 261 LYS A O 1
ATOM 2044 N N . PRO A 1 262 ? -6.847 2.638 -7.010 1.00 90.69 262 PRO A N 1
ATOM 2045 C CA . PRO A 1 262 ? -7.442 2.342 -8.317 1.00 90.69 262 PRO A CA 1
ATOM 2046 C C . PRO A 1 262 ? -8.021 0.921 -8.3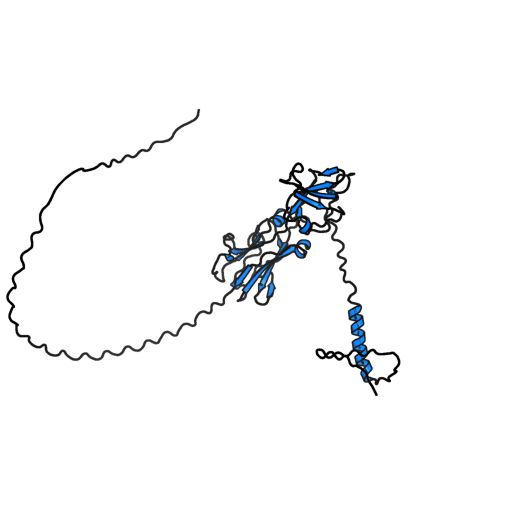97 1.00 90.69 262 PRO A C 1
ATOM 2048 O O . PRO A 1 262 ? -7.622 0.034 -7.646 1.00 90.69 262 PRO A O 1
ATOM 2051 N N . GLN A 1 263 ? -8.937 0.695 -9.348 1.00 87.06 263 GLN A N 1
ATOM 2052 C CA . GLN A 1 263 ? -9.541 -0.626 -9.588 1.00 87.06 263 GLN A CA 1
ATOM 2053 C C . GLN A 1 263 ? -8.487 -1.704 -9.881 1.00 87.06 263 GLN A C 1
ATOM 2055 O O . GLN A 1 263 ? -8.700 -2.876 -9.577 1.00 87.06 263 GLN A O 1
ATOM 2060 N N . GLY A 1 264 ? -7.348 -1.304 -10.459 1.00 84.88 264 GLY A N 1
ATOM 2061 C CA . GLY A 1 264 ? -6.201 -2.179 -10.651 1.00 84.88 264 GLY A CA 1
ATOM 2062 C C . GLY A 1 264 ? -5.761 -2.823 -9.337 1.00 84.88 264 GLY A C 1
ATOM 2063 O O . GLY A 1 264 ? -5.807 -4.043 -9.223 1.00 84.88 264 GLY A O 1
ATOM 2064 N N . PHE A 1 265 ? -5.444 -2.026 -8.313 1.00 90.31 265 PHE A N 1
ATOM 2065 C CA . PHE A 1 265 ? -4.991 -2.560 -7.023 1.00 90.31 265 PHE A CA 1
ATOM 2066 C C . PHE A 1 265 ? -6.014 -3.522 -6.416 1.00 90.31 265 PHE A C 1
ATOM 2068 O O . PHE A 1 265 ? -5.641 -4.619 -6.020 1.00 90.31 265 PHE A O 1
ATOM 2075 N N . ALA A 1 266 ? -7.306 -3.187 -6.480 1.00 88.81 266 ALA A N 1
ATOM 2076 C CA . ALA A 1 266 ? -8.393 -4.066 -6.032 1.00 88.81 266 ALA A CA 1
ATOM 2077 C C . ALA A 1 266 ? -8.477 -5.412 -6.771 1.00 88.81 266 ALA A C 1
ATOM 2079 O O . ALA A 1 266 ? -9.083 -6.355 -6.274 1.00 88.81 266 ALA A O 1
ATOM 2080 N N . SER A 1 267 ? -7.910 -5.505 -7.974 1.00 87.62 267 SER A N 1
ATOM 2081 C CA . SER A 1 267 ? -7.987 -6.705 -8.809 1.00 87.62 267 SER A CA 1
ATOM 2082 C C . SER A 1 267 ? -6.767 -7.615 -8.674 1.00 87.62 267 SER A C 1
ATOM 2084 O O . SER A 1 267 ? -6.875 -8.801 -8.981 1.00 87.62 267 SER A O 1
ATOM 2086 N N . TYR A 1 268 ? -5.606 -7.075 -8.291 1.00 83.56 268 TYR A N 1
ATOM 2087 C CA . TYR A 1 268 ? -4.341 -7.810 -8.373 1.00 83.56 268 TYR A CA 1
ATOM 2088 C C . TYR A 1 268 ? -3.390 -7.642 -7.187 1.00 83.56 268 TYR A C 1
ATOM 2090 O O . TYR A 1 268 ? -2.493 -8.467 -7.049 1.00 83.56 268 TYR A O 1
ATOM 2098 N N . ALA A 1 269 ? -3.527 -6.597 -6.369 1.00 91.25 269 ALA A N 1
ATOM 2099 C CA . ALA A 1 269 ? -2.655 -6.402 -5.218 1.00 91.25 269 ALA A CA 1
ATOM 2100 C C . ALA A 1 269 ? -3.224 -7.157 -4.017 1.00 91.25 269 ALA A C 1
ATOM 2102 O O . ALA A 1 269 ? -4.440 -7.272 -3.865 1.00 91.25 269 ALA A O 1
ATOM 2103 N N . GLU A 1 270 ? -2.344 -7.662 -3.158 1.00 93.56 270 GLU A N 1
ATOM 2104 C CA . GLU A 1 270 ? -2.781 -8.269 -1.908 1.00 93.56 270 GLU A CA 1
ATOM 2105 C C . GLU A 1 270 ? -3.425 -7.212 -1.001 1.00 93.56 270 GLU A C 1
ATOM 2107 O O . GLU A 1 270 ? -2.927 -6.087 -0.855 1.00 93.56 270 GLU A O 1
ATOM 2112 N N . ASP A 1 271 ? -4.547 -7.593 -0.392 1.00 96.88 271 ASP A N 1
ATOM 2113 C CA . ASP A 1 271 ? -5.154 -6.849 0.706 1.00 96.88 271 ASP A CA 1
ATOM 2114 C C . ASP A 1 271 ? -4.256 -6.911 1.952 1.00 96.88 271 ASP A C 1
ATOM 2116 O O . ASP A 1 271 ? -3.258 -7.634 2.008 1.00 96.88 271 ASP A O 1
ATOM 2120 N N . SER A 1 272 ? -4.605 -6.158 2.994 1.00 98.44 272 SER A N 1
ATOM 2121 C CA . SER A 1 272 ? -3.805 -6.153 4.215 1.00 98.44 272 SER A CA 1
ATOM 2122 C C . SER A 1 272 ? -3.797 -7.501 4.941 1.00 98.44 272 SER A C 1
ATOM 2124 O O . SER A 1 272 ? -4.671 -8.357 4.764 1.00 98.44 272 SER A O 1
ATOM 2126 N N . ASN A 1 273 ? -2.874 -7.619 5.901 1.00 97.88 273 ASN A N 1
ATOM 2127 C CA . ASN A 1 273 ? -3.009 -8.576 6.995 1.00 97.88 273 ASN A CA 1
ATOM 2128 C C . ASN A 1 273 ? -4.367 -8.425 7.702 1.00 97.88 273 ASN A C 1
ATOM 2130 O O . ASN A 1 273 ? -4.944 -7.335 7.751 1.00 97.88 273 ASN A O 1
ATOM 2134 N N . ILE A 1 274 ? -4.840 -9.528 8.278 1.00 96.50 274 ILE A N 1
ATOM 2135 C CA . ILE A 1 274 ? -6.056 -9.574 9.089 1.00 96.50 274 ILE A CA 1
ATOM 2136 C C . ILE A 1 274 ? -5.677 -9.377 10.556 1.00 96.50 274 ILE A C 1
ATOM 2138 O O . ILE A 1 274 ? -4.671 -9.921 11.019 1.00 96.50 274 ILE A O 1
ATOM 2142 N N . ILE A 1 275 ? -6.489 -8.620 11.292 1.00 95.31 275 ILE A N 1
ATOM 2143 C CA . ILE A 1 275 ? -6.371 -8.503 12.746 1.00 95.31 275 ILE A CA 1
ATOM 2144 C C . ILE A 1 275 ? -7.652 -9.004 13.395 1.00 95.31 275 ILE A C 1
ATOM 2146 O O . ILE A 1 275 ? -8.736 -8.521 13.075 1.00 95.31 275 ILE A O 1
ATOM 2150 N N . SER A 1 276 ? -7.518 -9.952 14.320 1.00 92.06 276 SER A N 1
ATOM 2151 C CA . SER A 1 276 ? -8.643 -10.581 15.010 1.00 92.06 276 SER A CA 1
ATOM 2152 C C . SER A 1 276 ? -8.759 -10.088 16.454 1.00 92.06 276 SER A C 1
ATOM 2154 O O . SER A 1 276 ? -7.767 -10.032 17.181 1.00 92.06 276 SER A O 1
ATOM 2156 N N . PHE A 1 277 ? -9.982 -9.796 16.895 1.00 87.62 277 PHE A N 1
ATOM 2157 C CA . PHE A 1 277 ? -10.312 -9.421 18.272 1.00 87.62 277 PHE A CA 1
ATOM 2158 C C . PHE A 1 277 ? -11.485 -10.246 18.771 1.00 87.62 277 PHE A C 1
ATOM 2160 O O . PHE A 1 277 ? -12.440 -10.480 18.035 1.00 87.62 277 PHE A O 1
ATOM 2167 N N . GLU A 1 278 ? -11.462 -10.633 20.041 1.00 88.75 278 GLU A N 1
ATOM 2168 C CA . GLU A 1 278 ? -12.598 -11.296 20.671 1.00 88.75 278 GLU A CA 1
ATOM 2169 C C . GLU A 1 278 ? -13.252 -10.370 21.692 1.00 88.75 278 GLU A C 1
ATOM 2171 O O . GLU A 1 278 ? -12.640 -9.973 22.685 1.00 88.75 278 GLU A O 1
ATOM 2176 N N . ARG A 1 279 ? -14.533 -10.058 21.473 1.00 88.38 279 ARG A N 1
ATOM 2177 C CA . ARG A 1 279 ? -15.352 -9.398 22.486 1.00 88.38 279 ARG A CA 1
ATOM 2178 C C . ARG A 1 279 ? -16.030 -10.448 23.360 1.00 88.38 279 ARG A C 1
ATOM 2180 O O . ARG A 1 279 ? -17.012 -11.074 22.954 1.00 88.38 279 ARG A O 1
ATOM 2187 N N . LEU A 1 280 ? -15.536 -10.593 24.585 1.00 85.50 280 LEU A N 1
ATOM 2188 C CA . LEU A 1 280 ? -16.100 -11.495 25.588 1.00 85.50 280 LEU A CA 1
ATOM 2189 C C . LEU A 1 280 ? -17.311 -10.865 26.289 1.00 85.50 280 LEU A C 1
ATOM 2191 O O . LEU A 1 280 ? -17.286 -9.701 26.686 1.00 85.50 280 LEU A O 1
ATOM 2195 N N . VAL A 1 281 ? -18.359 -11.657 26.520 1.00 80.12 281 VAL A N 1
ATOM 2196 C CA . VAL A 1 281 ? -19.476 -11.244 27.382 1.00 80.12 281 VAL A CA 1
ATOM 2197 C C . VAL A 1 281 ? -19.086 -11.511 28.831 1.00 80.12 281 VAL A C 1
ATOM 2199 O O . VAL A 1 281 ? -19.101 -12.653 29.289 1.00 80.12 281 VAL A O 1
ATOM 2202 N N . VAL A 1 282 ? -18.743 -10.460 29.575 1.00 74.50 282 VAL A N 1
ATOM 2203 C CA . VAL A 1 282 ? -18.522 -10.579 31.021 1.00 74.50 282 VAL A CA 1
ATOM 2204 C C . VAL A 1 282 ? -19.883 -10.659 31.708 1.00 74.50 282 VAL A C 1
ATOM 2206 O O . VAL A 1 282 ? -20.540 -9.648 31.943 1.00 74.50 282 VAL A O 1
ATOM 2209 N N . THR A 1 283 ? -20.337 -11.870 32.027 1.00 70.06 283 THR A N 1
ATOM 2210 C CA . THR A 1 283 ? -21.511 -12.051 32.884 1.00 70.06 283 THR A CA 1
ATOM 2211 C C . THR A 1 283 ? -21.124 -11.706 34.317 1.00 70.06 283 THR A C 1
ATOM 2213 O O . THR A 1 283 ? -20.362 -12.441 34.948 1.00 70.06 283 THR A O 1
ATOM 2216 N N . THR A 1 284 ? -21.631 -10.592 34.844 1.00 74.75 284 THR A N 1
ATOM 2217 C CA . THR A 1 284 ? -21.482 -10.265 36.265 1.00 74.75 284 THR A CA 1
ATOM 2218 C C . THR A 1 284 ? -22.083 -11.409 37.089 1.00 74.75 284 THR A C 1
ATOM 2220 O O . THR A 1 284 ? -23.251 -11.744 36.864 1.00 74.75 284 THR A O 1
ATOM 2223 N N . PRO A 1 285 ? -21.334 -12.041 38.013 1.00 71.31 285 PRO A N 1
ATOM 2224 C CA . PRO A 1 285 ? -21.902 -13.082 38.854 1.00 71.31 285 PRO A CA 1
ATOM 2225 C C . PRO A 1 285 ? -23.070 -12.491 39.644 1.00 71.31 285 PRO A C 1
ATOM 2227 O O . PRO A 1 285 ? -22.969 -11.395 40.201 1.00 71.31 285 PRO A O 1
ATOM 2230 N N . THR A 1 286 ? -24.197 -13.202 39.666 1.00 78.06 286 THR A N 1
ATOM 2231 C CA . THR A 1 286 ? -25.335 -12.844 40.514 1.00 78.06 286 THR A CA 1
ATOM 2232 C C . THR A 1 286 ? -24.825 -12.725 41.952 1.00 78.06 286 THR A C 1
ATOM 2234 O O . THR A 1 286 ? -24.132 -13.644 42.399 1.00 78.06 286 THR A O 1
ATOM 2237 N N . PRO A 1 287 ? -25.100 -11.622 42.677 1.00 77.75 287 PRO A N 1
ATOM 2238 C CA . PRO A 1 287 ? -24.641 -11.494 44.051 1.00 77.75 287 PRO A CA 1
ATOM 2239 C C . PRO A 1 287 ? -25.154 -12.692 44.849 1.00 77.75 287 PRO A C 1
ATOM 2241 O O . PRO A 1 287 ? -26.358 -12.955 44.883 1.00 77.75 287 PRO A O 1
ATOM 2244 N N . THR A 1 288 ? -24.235 -13.442 45.456 1.00 77.69 288 THR A N 1
ATOM 2245 C CA . THR A 1 288 ? -24.588 -14.521 46.375 1.00 77.69 288 THR A CA 1
ATOM 2246 C C . THR A 1 288 ? -25.454 -13.909 47.476 1.00 77.69 288 THR A C 1
ATOM 2248 O O . THR A 1 288 ? -25.041 -12.890 48.040 1.00 77.69 288 THR A O 1
ATOM 2251 N N . PRO A 1 289 ? -26.647 -14.454 47.782 1.00 79.88 289 PRO A N 1
ATOM 2252 C CA . PRO A 1 289 ? -27.462 -13.919 48.863 1.00 79.88 289 PRO A CA 1
ATOM 2253 C C . PRO A 1 289 ? -26.619 -13.890 50.138 1.00 79.88 289 PRO A C 1
ATOM 2255 O O . PRO A 1 289 ? -26.055 -14.911 50.538 1.00 79.88 289 PRO A O 1
ATOM 2258 N N . THR A 1 290 ? -26.496 -12.710 50.747 1.00 78.56 290 THR A N 1
ATOM 2259 C CA . THR A 1 290 ? -25.816 -12.553 52.032 1.00 78.56 290 THR A CA 1
ATOM 2260 C C . THR A 1 290 ? -26.486 -13.503 53.024 1.00 78.56 290 THR A C 1
ATOM 2262 O O . THR A 1 290 ? -27.710 -13.422 53.169 1.00 78.56 290 THR A O 1
ATOM 2265 N N . PRO A 1 291 ? -25.754 -14.422 53.683 1.00 77.62 291 PRO A N 1
ATOM 2266 C CA . PRO A 1 291 ? -26.362 -15.291 54.677 1.00 77.62 291 PRO A CA 1
ATOM 2267 C C . PRO A 1 291 ? -27.021 -14.416 55.744 1.00 77.62 291 PRO A C 1
ATOM 2269 O O . PRO A 1 291 ? -26.384 -13.527 56.313 1.00 77.62 291 PRO A O 1
ATOM 2272 N N . THR A 1 292 ? -28.312 -14.640 55.980 1.00 77.69 292 THR A N 1
ATOM 2273 C CA . THR A 1 292 ? -29.052 -13.982 57.055 1.00 77.69 292 THR A CA 1
ATOM 2274 C C . THR A 1 292 ? -28.298 -14.237 58.361 1.00 77.69 292 THR A C 1
ATOM 2276 O O . THR A 1 292 ? -27.961 -15.396 58.619 1.00 77.69 292 THR A O 1
ATOM 2279 N N . PRO A 1 293 ? -27.992 -13.211 59.177 1.00 77.94 293 PRO A N 1
ATOM 2280 C CA . PRO A 1 293 ? -27.286 -13.425 60.432 1.00 77.94 293 PRO A CA 1
ATOM 2281 C C . PRO A 1 293 ? -28.063 -14.432 61.282 1.00 77.94 293 PRO A C 1
ATOM 2283 O O . PRO A 1 293 ? -29.229 -14.212 61.615 1.00 77.94 293 PRO A O 1
ATOM 2286 N N . THR A 1 294 ? -27.423 -15.555 61.608 1.00 76.62 294 THR A N 1
ATOM 2287 C CA . THR A 1 294 ? -27.965 -16.538 62.545 1.00 76.62 294 THR A CA 1
ATOM 2288 C C . THR A 1 294 ? -28.153 -15.836 63.891 1.00 76.62 294 THR A C 1
ATOM 2290 O O . THR A 1 294 ? -27.202 -15.202 64.356 1.00 76.62 294 THR A O 1
ATOM 2293 N N . PRO A 1 295 ? -29.338 -15.898 64.527 1.00 78.31 295 PRO A N 1
ATOM 2294 C CA . PRO A 1 295 ? -29.524 -15.299 65.841 1.00 78.31 295 PRO A CA 1
ATOM 2295 C C . PRO A 1 295 ? -28.492 -15.883 66.808 1.00 78.31 295 PRO A C 1
ATOM 2297 O O . PRO A 1 295 ? -28.381 -17.102 66.958 1.00 78.31 295 PRO A O 1
ATOM 2300 N N . THR A 1 296 ? -27.709 -15.005 67.432 1.00 72.88 296 THR A N 1
ATOM 2301 C CA . THR A 1 296 ? -26.697 -15.380 68.417 1.00 72.88 296 THR A CA 1
ATOM 2302 C C . THR A 1 296 ? -27.384 -16.129 69.563 1.00 72.88 296 THR A C 1
ATOM 2304 O O . THR A 1 296 ? -28.365 -15.607 70.106 1.00 72.88 296 THR A O 1
ATOM 2307 N N . PRO A 1 297 ? -26.922 -17.332 69.951 1.00 74.81 297 PRO A N 1
ATOM 2308 C CA . PRO A 1 297 ? -27.488 -18.027 71.098 1.00 74.81 297 PRO A CA 1
ATOM 2309 C C . PRO A 1 297 ? -27.342 -17.149 72.343 1.00 74.81 297 PRO A C 1
ATOM 2311 O O . PRO A 1 297 ? -26.272 -16.606 72.625 1.00 74.81 297 PRO A O 1
ATOM 2314 N N . THR A 1 298 ? -28.444 -16.980 73.069 1.00 75.12 298 THR A N 1
ATOM 2315 C CA . THR A 1 298 ? -28.482 -16.252 74.337 1.00 75.12 298 THR A CA 1
ATOM 2316 C C . THR A 1 298 ? -27.523 -16.938 75.318 1.00 75.12 298 THR A C 1
ATOM 2318 O O . THR A 1 298 ? -27.594 -18.162 75.445 1.00 75.12 298 THR A O 1
ATOM 2321 N N . PRO A 1 299 ? -26.610 -16.213 75.991 1.00 73.69 299 PRO A N 1
ATOM 2322 C CA . PRO A 1 299 ? -25.664 -16.836 76.907 1.00 73.69 299 PRO A CA 1
ATOM 2323 C C . PRO A 1 299 ? -26.410 -17.546 78.040 1.00 73.69 299 PRO A C 1
ATOM 2325 O O . PRO A 1 299 ? -27.212 -16.943 78.755 1.00 73.69 299 PRO A O 1
ATOM 2328 N N . THR A 1 300 ? -26.140 -18.840 78.194 1.00 73.44 300 THR A N 1
ATOM 2329 C CA . THR A 1 300 ? -26.598 -19.650 79.323 1.00 73.44 300 THR A CA 1
ATOM 2330 C C . THR A 1 300 ? -25.997 -19.077 80.614 1.00 73.44 300 THR A C 1
ATOM 2332 O O . THR A 1 300 ? -24.796 -18.797 80.631 1.00 73.44 300 THR A O 1
ATOM 2335 N N . PRO A 1 301 ? -26.774 -18.880 81.694 1.00 75.56 301 PRO A N 1
ATOM 2336 C CA . PRO A 1 301 ? -26.246 -18.334 82.940 1.00 75.56 301 PRO A CA 1
ATOM 2337 C C . PRO A 1 301 ? -25.137 -19.228 83.511 1.00 75.56 301 PRO A C 1
ATOM 2339 O O . PRO A 1 301 ? -25.312 -20.437 83.669 1.00 75.56 301 PRO A O 1
ATOM 2342 N N . THR A 1 302 ? -23.995 -18.615 83.822 1.00 71.75 302 THR A N 1
ATOM 2343 C CA . THR A 1 302 ? -22.845 -19.267 84.455 1.00 71.75 302 THR A CA 1
ATOM 2344 C C . THR A 1 302 ? -23.236 -19.785 85.846 1.00 71.75 302 THR A C 1
ATOM 2346 O O . THR A 1 302 ? -23.778 -19.010 86.640 1.00 71.75 302 THR A O 1
ATOM 2349 N N . PRO A 1 303 ? -22.979 -21.064 86.182 1.00 74.94 303 PRO A N 1
ATOM 2350 C CA . PRO A 1 303 ? -23.220 -21.577 87.527 1.00 74.94 303 PRO A CA 1
ATOM 2351 C C . PRO A 1 303 ? -22.316 -20.882 88.566 1.00 74.94 303 PRO A C 1
ATOM 2353 O O . PRO A 1 303 ? -21.216 -20.435 88.227 1.00 74.94 303 PRO A O 1
ATOM 2356 N N . PRO A 1 304 ? -22.763 -20.776 89.832 1.00 76.25 304 PRO A N 1
ATOM 2357 C CA . PRO A 1 304 ? -22.014 -20.115 90.896 1.00 76.25 304 PRO A CA 1
ATOM 2358 C C . PRO A 1 304 ? -20.687 -20.835 91.197 1.00 76.25 304 PRO A C 1
ATOM 2360 O O . PRO A 1 304 ? -20.599 -22.057 91.039 1.00 76.25 304 PRO A O 1
ATOM 2363 N N . PRO A 1 305 ? -19.651 -20.101 91.646 1.00 71.06 305 PRO A N 1
ATOM 2364 C CA . PRO A 1 305 ? -18.334 -20.668 91.899 1.00 71.06 305 PRO A CA 1
ATOM 2365 C C . PRO A 1 305 ? -18.379 -21.730 93.003 1.00 71.06 305 PRO A C 1
ATOM 2367 O O . PRO A 1 305 ? -18.953 -21.533 94.074 1.00 71.06 305 PRO A O 1
ATOM 2370 N N . THR A 1 306 ? -17.739 -22.863 92.728 1.00 68.81 306 THR A N 1
ATOM 2371 C CA . THR A 1 306 ? -17.500 -23.948 93.683 1.00 68.81 306 THR A CA 1
ATOM 2372 C C . THR A 1 306 ? -16.458 -23.494 94.718 1.00 68.81 306 THR A C 1
ATOM 2374 O O . THR A 1 306 ? -15.472 -22.865 94.326 1.00 68.81 306 THR A O 1
ATOM 2377 N N . PRO A 1 307 ? -16.634 -23.769 96.026 1.00 69.88 307 PRO A N 1
ATOM 2378 C CA . PRO A 1 307 ? -15.690 -23.330 97.052 1.00 69.88 307 PRO A CA 1
ATOM 2379 C C . PRO A 1 307 ? -14.298 -23.943 96.855 1.00 69.88 307 PRO A C 1
ATOM 2381 O O . PRO A 1 307 ? -14.145 -25.146 96.641 1.00 69.88 307 PRO A O 1
ATOM 2384 N N . THR A 1 308 ? -13.284 -23.086 96.948 1.00 61.53 308 THR A N 1
ATOM 2385 C CA . THR A 1 308 ? -11.864 -23.412 96.802 1.00 61.53 308 THR A CA 1
ATOM 2386 C C . THR A 1 308 ? -11.392 -24.317 97.951 1.00 61.53 308 THR A C 1
ATOM 2388 O O . THR A 1 308 ? -11.587 -23.956 99.114 1.00 61.53 308 THR A O 1
ATOM 2391 N N . PRO A 1 309 ? -10.747 -25.469 97.684 1.00 65.25 309 PRO A N 1
ATOM 2392 C CA . PRO A 1 309 ? -10.146 -26.280 98.736 1.00 65.25 309 PRO A CA 1
ATOM 2393 C C . PRO A 1 309 ? -8.918 -25.580 99.337 1.00 65.25 309 PRO A C 1
ATOM 2395 O O . PRO A 1 309 ? -8.054 -25.070 98.624 1.00 65.25 309 PRO A O 1
ATOM 2398 N N . VAL A 1 310 ? -8.848 -25.574 100.669 1.00 56.47 310 VAL A N 1
ATOM 2399 C CA . VAL A 1 310 ? -7.712 -25.073 101.452 1.00 56.47 310 VAL A CA 1
ATOM 2400 C C . VAL A 1 310 ? -6.538 -26.039 101.285 1.00 56.47 310 VAL A C 1
ATOM 2402 O O . VAL A 1 310 ? -6.592 -27.172 101.762 1.00 56.47 310 VAL A O 1
ATOM 2405 N N . ILE A 1 311 ? -5.478 -25.595 100.607 1.00 59.88 311 ILE A N 1
ATOM 2406 C CA . ILE A 1 311 ? -4.222 -26.344 100.498 1.00 59.88 311 ILE A CA 1
ATOM 2407 C C . ILE A 1 311 ? -3.369 -26.074 101.743 1.00 59.88 311 ILE A C 1
ATOM 2409 O O . ILE A 1 311 ? -3.036 -24.935 102.066 1.00 59.88 311 ILE A O 1
ATOM 2413 N N . THR A 1 312 ? -3.040 -27.151 102.448 1.00 61.12 312 THR A N 1
ATOM 2414 C CA . THR A 1 312 ? -2.095 -27.221 103.568 1.00 61.12 312 THR A CA 1
ATOM 2415 C C . THR A 1 312 ? -0.654 -27.046 103.062 1.00 61.12 312 THR A C 1
ATOM 2417 O O . THR A 1 312 ? -0.332 -27.548 101.986 1.00 61.12 312 THR A O 1
ATOM 2420 N N . PRO A 1 313 ? 0.235 -26.340 103.789 1.00 64.25 313 PRO A N 1
ATOM 2421 C CA . PRO A 1 313 ? 1.591 -26.074 103.314 1.00 64.25 313 PRO A CA 1
ATOM 2422 C C . PRO A 1 313 ? 2.450 -27.346 103.292 1.00 64.25 313 PRO A C 1
ATOM 2424 O O . PRO A 1 313 ? 2.671 -27.990 104.318 1.00 64.25 313 PRO A O 1
ATOM 2427 N N . THR A 1 314 ? 2.959 -27.681 102.108 1.00 57.34 314 THR A N 1
ATOM 2428 C CA . THR A 1 314 ? 3.929 -28.757 101.866 1.00 57.34 314 THR A CA 1
ATOM 2429 C C . THR A 1 314 ? 5.334 -28.315 102.315 1.00 57.34 314 THR A C 1
ATOM 2431 O O . THR A 1 314 ? 5.712 -27.173 102.045 1.00 57.34 314 THR A O 1
ATOM 2434 N N . PRO A 1 315 ? 6.125 -29.173 102.992 1.00 62.22 315 PRO A N 1
ATOM 2435 C CA . PRO A 1 315 ? 7.439 -28.802 103.518 1.00 62.22 315 PRO A CA 1
ATOM 2436 C C . PRO A 1 315 ? 8.468 -28.499 102.422 1.00 62.22 315 PRO A C 1
ATOM 2438 O O . PRO A 1 315 ? 8.557 -29.180 101.401 1.00 62.22 315 PRO A O 1
ATOM 2441 N N . THR A 1 316 ? 9.270 -27.473 102.696 1.00 55.31 316 THR A N 1
ATOM 2442 C CA . THR A 1 316 ? 10.361 -26.937 101.880 1.00 55.31 316 THR A CA 1
ATOM 2443 C C . THR A 1 316 ? 11.458 -27.986 101.634 1.00 55.31 316 THR A C 1
ATOM 2445 O O . THR A 1 316 ? 12.045 -28.465 102.607 1.00 55.31 316 THR A O 1
ATOM 2448 N N . PRO A 1 317 ? 11.792 -28.340 100.377 1.00 63.72 317 PRO A N 1
ATOM 2449 C CA . PRO A 1 317 ? 12.945 -29.186 100.094 1.00 63.72 317 PRO A CA 1
ATOM 2450 C C . PRO A 1 317 ? 14.270 -28.412 100.204 1.00 63.72 317 PRO A C 1
ATOM 2452 O O . PRO A 1 317 ? 14.420 -27.284 99.737 1.00 63.72 317 PRO A O 1
ATOM 2455 N N . THR A 1 318 ? 15.219 -29.079 100.851 1.00 57.84 318 THR A N 1
ATOM 2456 C CA . THR A 1 318 ? 16.614 -28.727 101.144 1.00 57.84 318 THR A CA 1
ATOM 2457 C C . THR A 1 318 ? 17.422 -28.406 99.871 1.00 57.84 318 THR A C 1
ATOM 2459 O O . THR A 1 318 ? 17.250 -29.099 98.867 1.00 57.84 318 THR A O 1
ATOM 2462 N N . PRO A 1 319 ? 18.328 -27.404 99.875 1.00 65.88 319 PRO A N 1
ATOM 2463 C CA . PRO A 1 319 ? 19.113 -27.042 98.693 1.00 65.88 319 PRO A CA 1
ATOM 2464 C C . PRO A 1 319 ? 20.084 -28.157 98.270 1.00 65.88 319 PRO A C 1
ATOM 2466 O O . PRO A 1 319 ? 20.862 -28.664 99.078 1.00 65.88 319 PRO A O 1
ATOM 2469 N N . ILE A 1 320 ? 20.055 -28.501 96.980 1.00 60.53 320 ILE A N 1
ATOM 2470 C CA . ILE A 1 320 ? 21.047 -29.356 96.316 1.00 60.53 320 ILE A CA 1
ATOM 2471 C C . ILE A 1 320 ? 22.307 -28.523 96.013 1.00 60.53 320 ILE A C 1
ATOM 2473 O O . ILE A 1 320 ? 22.177 -27.397 95.527 1.00 60.53 320 ILE A O 1
ATOM 2477 N N . PRO A 1 321 ? 23.520 -29.044 96.283 1.00 64.06 321 PRO A N 1
ATOM 2478 C CA . PRO A 1 321 ? 24.767 -28.323 96.052 1.00 64.06 321 PRO A CA 1
ATOM 2479 C C . PRO A 1 321 ? 25.062 -28.125 94.559 1.00 64.06 321 PRO A C 1
ATOM 2481 O O . PRO A 1 321 ? 24.953 -29.040 93.743 1.00 64.06 321 PRO A O 1
ATOM 2484 N N . THR A 1 322 ? 25.476 -26.904 94.235 1.00 61.00 322 THR A N 1
ATOM 2485 C CA . THR A 1 322 ? 25.891 -26.421 92.916 1.00 61.00 322 THR A CA 1
ATOM 2486 C C . THR A 1 322 ? 27.137 -27.166 92.411 1.00 61.00 322 THR A C 1
ATOM 2488 O O . THR A 1 322 ? 28.131 -27.216 93.142 1.00 61.00 322 THR A O 1
ATOM 2491 N N . PRO A 1 323 ? 27.155 -27.707 91.177 1.00 65.50 323 PRO A N 1
ATOM 2492 C CA . PRO A 1 323 ? 28.383 -28.225 90.589 1.00 65.50 323 PRO A CA 1
ATOM 2493 C C . PRO A 1 323 ? 29.367 -27.086 90.279 1.00 65.50 323 PRO A C 1
ATOM 2495 O O . PRO A 1 323 ? 29.003 -26.017 89.791 1.00 65.50 323 PRO A O 1
ATOM 2498 N N . THR A 1 324 ? 30.626 -27.345 90.615 1.00 60.41 324 THR A N 1
ATOM 2499 C CA . THR A 1 324 ? 31.797 -26.469 90.514 1.00 60.41 324 THR A CA 1
ATOM 2500 C C . THR A 1 324 ? 32.157 -26.188 89.045 1.00 60.41 324 THR A C 1
ATOM 2502 O O . THR A 1 324 ? 32.121 -27.122 88.244 1.00 60.41 324 THR A O 1
ATOM 2505 N N . PRO A 1 325 ? 32.515 -24.947 88.657 1.00 65.44 325 PRO A N 1
ATOM 2506 C CA . PRO A 1 325 ? 32.884 -24.639 87.277 1.00 65.44 325 PRO A CA 1
ATOM 2507 C C . PRO A 1 325 ? 34.219 -25.287 86.894 1.00 65.44 325 PRO A C 1
ATOM 2509 O O . PRO A 1 325 ? 35.224 -25.145 87.593 1.00 65.44 325 PRO A O 1
ATOM 2512 N N . THR A 1 326 ? 34.226 -25.972 85.753 1.00 58.16 326 THR A N 1
ATOM 2513 C CA . THR A 1 326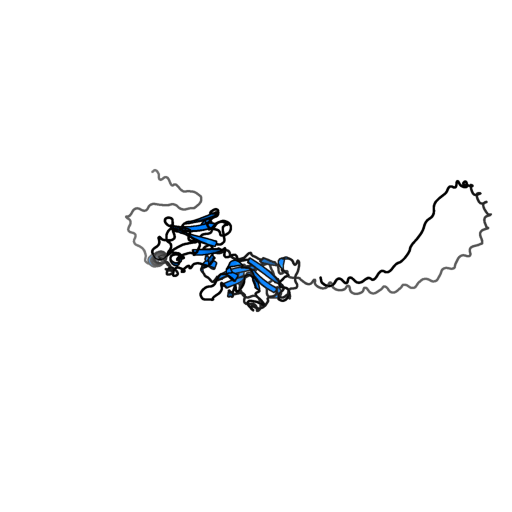 ? 35.433 -26.473 85.090 1.00 58.16 326 THR A CA 1
ATOM 2514 C C . THR A 1 326 ? 36.240 -25.290 84.531 1.00 58.16 326 THR A C 1
ATOM 2516 O O . THR A 1 326 ? 35.658 -24.456 83.836 1.00 58.16 326 THR A O 1
ATOM 2519 N N . PRO A 1 327 ? 37.553 -25.178 84.805 1.00 61.06 327 PRO A N 1
ATOM 2520 C CA . PRO A 1 327 ? 38.396 -24.134 84.228 1.00 61.06 327 PRO A CA 1
ATOM 2521 C C . PRO A 1 327 ? 38.784 -24.483 82.783 1.00 61.06 327 PRO A C 1
ATOM 2523 O O . PRO A 1 327 ? 39.295 -25.573 82.531 1.00 61.06 327 PRO A O 1
ATOM 2526 N N . GLU A 1 328 ? 38.594 -23.552 81.847 1.00 60.47 328 GLU A N 1
ATOM 2527 C CA . GLU A 1 328 ? 39.139 -23.640 80.484 1.00 60.47 328 GLU A CA 1
ATOM 2528 C C . GLU A 1 328 ? 40.287 -22.615 80.319 1.00 60.47 328 GLU A C 1
ATOM 2530 O O . GLU A 1 328 ? 40.173 -21.494 80.827 1.00 60.47 328 GLU A O 1
ATOM 2535 N N . PRO A 1 329 ? 41.433 -23.003 79.718 1.00 63.94 329 PRO A N 1
ATOM 2536 C CA . PRO A 1 329 ? 42.704 -22.288 79.851 1.00 63.94 329 PRO A CA 1
ATOM 2537 C C . PRO A 1 329 ? 42.827 -20.964 79.075 1.00 63.94 329 PRO A C 1
ATOM 2539 O O . PRO A 1 329 ? 42.327 -20.786 77.968 1.00 63.94 329 PRO A O 1
ATOM 2542 N N . THR A 1 330 ? 43.593 -20.063 79.694 1.00 58.78 330 THR A N 1
ATOM 2543 C CA . THR A 1 330 ? 44.074 -18.737 79.262 1.00 58.78 330 THR A CA 1
ATOM 2544 C C . THR A 1 330 ? 45.224 -18.818 78.211 1.00 58.78 330 THR A C 1
ATOM 2546 O O . THR A 1 330 ? 45.662 -19.919 77.883 1.00 58.78 330 THR A O 1
ATOM 2549 N N . PRO A 1 331 ? 45.735 -17.702 77.634 1.00 57.16 331 PRO A N 1
ATOM 2550 C CA . PRO A 1 331 ? 45.815 -17.460 76.189 1.00 57.16 331 PRO A CA 1
ATOM 2551 C C . PRO A 1 331 ? 47.254 -17.479 75.621 1.00 57.16 331 PRO A C 1
ATOM 2553 O O . PRO A 1 331 ? 48.235 -17.466 76.362 1.00 57.16 331 PRO A O 1
ATOM 2556 N N . ALA A 1 332 ? 47.396 -17.402 74.293 1.00 50.00 332 ALA A N 1
ATOM 2557 C CA . ALA A 1 332 ? 48.660 -17.048 73.641 1.00 50.00 332 ALA A CA 1
ATOM 2558 C C . ALA A 1 332 ? 48.469 -15.858 72.686 1.00 50.00 332 ALA A C 1
ATOM 2560 O O . ALA A 1 332 ? 47.723 -15.921 71.710 1.00 50.00 332 ALA A O 1
ATOM 2561 N N . SER A 1 333 ? 49.153 -14.769 73.026 1.00 49.72 333 SER A N 1
ATOM 2562 C CA . SER A 1 333 ? 49.282 -13.512 72.289 1.00 49.72 333 SER A CA 1
ATOM 2563 C C . SER A 1 333 ? 50.266 -13.612 71.119 1.00 49.72 333 SER A C 1
ATOM 2565 O O . SER A 1 333 ? 51.309 -14.241 71.267 1.00 49.72 333 SER A O 1
ATOM 2567 N N . ALA A 1 334 ? 49.993 -12.881 70.032 1.00 48.28 334 ALA A N 1
ATOM 2568 C CA . ALA A 1 334 ? 50.937 -12.044 69.260 1.00 48.28 334 ALA A CA 1
ATOM 2569 C C . ALA A 1 334 ? 50.152 -11.421 68.079 1.00 48.28 334 ALA A C 1
ATOM 2571 O O . ALA A 1 334 ? 49.616 -12.156 67.260 1.00 48.28 334 ALA A O 1
ATOM 2572 N N . SER A 1 335 ? 49.841 -10.114 68.087 1.00 46.19 335 SER A N 1
ATOM 2573 C CA . SER A 1 335 ? 50.674 -9.004 67.548 1.00 46.19 335 SER A CA 1
ATOM 2574 C C . SER A 1 335 ? 50.821 -9.105 66.018 1.00 46.19 335 SER A C 1
ATOM 2576 O O . SER A 1 335 ? 51.190 -10.159 65.531 1.00 46.19 335 SER A O 1
ATOM 2578 N N . LEU A 1 336 ? 50.636 -8.108 65.147 1.00 43.88 336 LEU A N 1
ATOM 2579 C CA . LEU A 1 336 ? 50.596 -6.638 65.179 1.00 43.88 336 LEU A CA 1
ATOM 2580 C C . LEU A 1 336 ? 50.197 -6.260 63.717 1.00 43.88 336 LEU A C 1
ATOM 2582 O O . LEU A 1 336 ? 50.701 -6.892 62.795 1.00 43.88 336 LEU A O 1
ATOM 2586 N N . LEU A 1 337 ? 49.272 -5.351 63.399 1.00 47.91 337 LEU A N 1
ATOM 2587 C CA . LEU A 1 337 ? 49.555 -3.935 63.125 1.00 47.91 337 LEU A CA 1
ATOM 2588 C C . LEU A 1 337 ? 48.253 -3.222 62.709 1.00 47.91 337 LEU A C 1
ATOM 2590 O O . LEU A 1 337 ? 47.430 -3.739 61.960 1.00 47.91 337 LEU A O 1
ATOM 2594 N N . LEU A 1 338 ? 48.125 -2.024 63.260 1.00 45.06 338 LEU A N 1
ATOM 2595 C CA . LEU A 1 338 ? 47.007 -1.081 63.315 1.00 45.06 338 LEU A CA 1
ATOM 2596 C C . LEU A 1 338 ? 47.203 0.037 62.236 1.00 45.06 338 LEU A C 1
ATOM 2598 O O . LEU A 1 338 ? 48.097 -0.116 61.406 1.00 45.06 338 LEU A O 1
ATOM 2602 N N . PRO A 1 339 ? 46.383 1.111 62.139 1.00 60.19 339 PRO A N 1
ATOM 2603 C CA . PRO A 1 339 ? 45.559 1.377 60.954 1.00 60.19 339 PRO A CA 1
ATOM 2604 C C . PRO A 1 339 ? 45.748 2.816 60.394 1.00 60.19 339 PRO A C 1
ATOM 2606 O O . PRO A 1 339 ? 46.730 3.487 60.694 1.00 60.19 339 PRO A O 1
ATOM 2609 N N . LEU A 1 340 ? 44.700 3.309 59.715 1.00 40.75 340 LEU A N 1
ATOM 2610 C CA . LEU A 1 340 ? 44.206 4.700 59.736 1.00 40.75 340 LEU A CA 1
ATOM 2611 C C . LEU A 1 340 ? 44.777 5.680 58.691 1.00 40.75 340 LEU A C 1
ATOM 2613 O O . LEU A 1 340 ? 45.947 6.032 58.725 1.00 40.75 340 LEU A O 1
ATOM 2617 N N . ALA A 1 341 ? 43.895 6.234 57.850 1.00 42.78 341 ALA A N 1
ATOM 2618 C CA . ALA A 1 341 ? 43.506 7.651 57.930 1.00 42.78 341 ALA A CA 1
ATOM 2619 C C . ALA A 1 341 ? 42.557 8.047 56.786 1.00 42.78 341 ALA A C 1
ATOM 2621 O O . ALA A 1 341 ? 42.865 7.905 55.606 1.00 42.78 341 ALA A O 1
ATOM 2622 N N . ALA A 1 342 ? 41.409 8.597 57.175 1.00 45.84 342 ALA A N 1
ATOM 2623 C CA . ALA A 1 342 ? 40.553 9.426 56.343 1.00 45.84 342 ALA A CA 1
ATOM 2624 C C . ALA A 1 342 ? 41.161 10.828 56.199 1.00 45.84 342 ALA A C 1
ATOM 2626 O O . ALA A 1 342 ? 41.624 11.367 57.201 1.00 45.84 342 ALA A O 1
ATOM 2627 N N . VAL A 1 343 ? 41.065 11.456 55.020 1.00 43.69 343 VAL A N 1
ATOM 2628 C CA . VAL A 1 343 ? 41.094 12.924 54.877 1.00 43.69 343 VAL A CA 1
ATOM 2629 C C . VAL A 1 343 ? 40.180 13.351 53.722 1.00 43.69 343 VAL A C 1
ATOM 2631 O O . VAL A 1 343 ? 40.276 12.853 52.604 1.00 43.69 343 VAL A O 1
ATOM 2634 N N . ALA A 1 344 ? 39.280 14.276 54.046 1.00 39.28 344 ALA A N 1
ATOM 2635 C CA . ALA A 1 344 ? 38.384 15.006 53.162 1.00 39.28 344 ALA A CA 1
ATOM 2636 C C . ALA A 1 344 ? 39.129 16.016 52.269 1.00 39.28 344 ALA A C 1
ATOM 2638 O O . ALA A 1 344 ? 40.168 16.540 52.657 1.00 39.28 344 ALA A O 1
ATOM 2639 N N . GLY A 1 345 ? 38.552 16.386 51.124 1.00 36.88 345 GLY A N 1
ATOM 2640 C CA . GLY A 1 345 ? 39.076 17.500 50.333 1.00 36.88 345 GLY A CA 1
ATOM 2641 C C . GLY A 1 345 ? 38.221 17.844 49.122 1.00 36.88 345 GLY A C 1
ATOM 2642 O O . GLY A 1 345 ? 38.291 17.179 48.096 1.00 36.88 345 GLY A O 1
ATOM 2643 N N . ALA A 1 346 ? 37.423 18.901 49.260 1.00 42.72 346 ALA A N 1
ATOM 2644 C CA . ALA A 1 346 ? 36.731 19.587 48.178 1.00 42.72 346 ALA A CA 1
ATOM 2645 C C . ALA A 1 346 ? 37.721 20.168 47.148 1.00 42.72 346 ALA A C 1
ATOM 2647 O O . ALA A 1 346 ? 38.791 20.649 47.515 1.00 42.72 346 ALA A O 1
ATOM 2648 N N . GLY A 1 347 ? 37.330 20.181 45.871 1.00 39.78 347 GLY A N 1
ATOM 2649 C CA . GLY A 1 347 ? 38.131 20.729 44.775 1.00 39.78 347 GLY A CA 1
ATOM 2650 C C . GLY A 1 347 ? 37.272 21.184 43.598 1.00 39.78 347 GLY A C 1
ATOM 2651 O O . GLY A 1 347 ? 37.167 20.500 42.588 1.00 39.78 347 GLY A O 1
ATOM 2652 N N . LEU A 1 348 ? 36.658 22.354 43.757 1.00 42.38 348 LEU A N 1
ATOM 2653 C CA . LEU A 1 348 ? 36.144 23.215 42.694 1.00 42.38 348 LEU A CA 1
ATOM 2654 C C . LEU A 1 348 ? 37.332 23.778 41.893 1.00 42.38 348 LEU A C 1
ATOM 2656 O O . LEU A 1 348 ? 38.138 24.494 42.480 1.00 42.38 348 LEU A O 1
ATOM 2660 N N . LEU A 1 349 ? 37.428 23.538 40.578 1.00 45.53 349 LEU A N 1
ATOM 2661 C CA . LEU A 1 349 ? 38.204 24.416 39.686 1.00 45.53 349 LEU A CA 1
ATOM 2662 C C . LEU A 1 349 ? 37.776 24.314 38.210 1.00 45.53 349 LEU A C 1
ATOM 2664 O O . LEU A 1 349 ? 38.115 23.393 37.476 1.00 45.53 349 LEU A O 1
ATOM 2668 N N . VAL A 1 350 ? 36.981 25.319 37.841 1.00 43.22 350 VAL A N 1
ATOM 2669 C CA . VAL A 1 350 ? 36.869 26.046 36.567 1.00 43.22 350 VAL A CA 1
ATOM 2670 C C . VAL A 1 350 ? 37.825 25.610 35.444 1.00 43.22 350 VAL A C 1
ATOM 2672 O O . VAL A 1 350 ? 39.035 25.807 35.529 1.00 43.22 350 VAL A O 1
ATOM 2675 N N . TYR A 1 351 ? 37.249 25.158 34.325 1.00 45.03 351 TYR A N 1
ATOM 2676 C CA . TYR A 1 351 ? 37.928 25.074 33.032 1.00 45.03 351 TYR A CA 1
ATOM 2677 C C . TYR A 1 351 ? 37.676 26.369 32.243 1.00 45.03 351 TYR A C 1
ATOM 2679 O O . TYR A 1 351 ? 36.583 26.599 31.729 1.00 45.03 351 TYR A O 1
ATOM 2687 N N . LEU A 1 352 ? 38.695 27.224 32.147 1.00 51.44 352 LEU A N 1
ATOM 2688 C CA . LEU A 1 352 ? 38.804 28.254 31.115 1.00 51.44 352 LEU A CA 1
ATOM 2689 C C . LEU A 1 352 ? 39.937 27.845 30.173 1.00 51.44 352 LEU A C 1
ATOM 2691 O O . LEU A 1 352 ? 41.091 27.788 30.592 1.00 51.44 352 LEU A O 1
ATOM 2695 N N . ARG A 1 353 ? 39.643 27.673 28.881 1.00 52.78 353 ARG A N 1
ATOM 2696 C CA . ARG A 1 353 ? 40.624 27.998 27.842 1.00 52.78 353 ARG A CA 1
ATOM 2697 C C . ARG A 1 353 ? 39.935 28.604 26.627 1.00 52.78 353 ARG A C 1
ATOM 2699 O O . ARG A 1 353 ? 39.159 27.965 25.928 1.00 52.78 353 ARG A O 1
ATOM 2706 N N . LYS A 1 354 ? 40.242 29.883 26.451 1.00 49.00 354 LYS A N 1
ATOM 2707 C CA . LYS A 1 354 ? 39.866 30.784 25.369 1.00 49.00 354 LYS A CA 1
ATOM 2708 C C . LYS A 1 354 ? 40.933 30.691 24.266 1.00 49.00 354 LYS A C 1
ATOM 2710 O O . LYS A 1 354 ? 42.117 30.635 24.591 1.00 49.00 354 LYS A O 1
ATOM 2715 N N . SER A 1 355 ? 40.471 30.681 23.017 1.00 45.94 355 SER A N 1
ATOM 2716 C CA . SER A 1 355 ? 41.069 31.239 21.789 1.00 45.94 355 SER A CA 1
ATOM 2717 C C . SER A 1 355 ? 42.592 31.430 21.703 1.00 45.94 355 SER A C 1
ATOM 2719 O O . SER A 1 355 ? 43.157 32.302 22.370 1.00 45.94 355 SER A O 1
ATOM 2721 N N . GLY A 1 356 ? 43.181 30.726 20.739 1.00 44.56 356 GLY A N 1
ATOM 2722 C CA . GLY A 1 356 ? 44.341 31.121 19.946 1.00 44.56 356 GLY A CA 1
ATOM 2723 C C . GLY A 1 356 ? 44.124 30.602 18.536 1.00 44.56 356 GLY A C 1
ATOM 2724 O O . GLY A 1 356 ? 43.751 29.410 18.453 1.00 44.56 356 GLY A O 1
#